Protein AF-A0A2J6XSX8-F1 (afdb_monomer)

Foldseek 3Di:
DDDDPPPPPPPPPPPVQLAFQPLLLLLLLQVLLLVQADPVLSVLQVVLSVLLSCLLCCCVPPVSPSLLLAAAQPQRGGCVLVVLLVLLVVLLVCVLVVPDSNVSSNSLSNNLNSLLSLLAQCRHHDDPCCVVCSVVLSVLLSVARAHHDNDADQDLQRSVVSVVSSVVSNVCNVVQVCCVPPHVHCVSCVVVSRVSSNVSSRSSSNSSNNSVVSNPDDDDPVSVVSSVVSVVVVVVSVVVSVVVD

Mean predicted aligned error: 6.12 Å

pLDDT: mean 91.2, std 16.2, range [34.69, 98.94]

Solvent-accessible surface area (backbone atoms only — not comparable to full-atom values): 13071 Å² total; per-residue (Å²): 134,80,91,80,84,82,78,82,75,78,78,78,74,80,67,74,73,78,63,57,60,33,62,68,41,34,36,46,29,50,54,24,15,54,69,39,43,59,68,74,61,33,66,68,46,57,89,31,48,65,38,22,47,51,19,22,37,31,52,72,74,71,65,61,52,58,53,35,39,21,39,23,69,92,80,59,45,55,40,20,58,58,48,51,42,52,46,51,55,50,53,25,47,40,55,60,71,65,49,60,64,59,58,53,26,21,50,52,12,38,47,37,31,41,46,37,14,36,24,35,26,71,32,21,50,87,59,92,66,43,82,81,41,51,72,55,52,28,55,60,51,56,77,63,76,57,50,63,37,92,75,76,51,81,60,68,35,58,40,58,53,53,50,51,42,27,56,61,23,37,77,46,31,63,58,50,52,48,18,61,75,77,50,72,29,60,75,75,39,48,69,59,51,46,53,32,43,28,48,21,12,35,48,38,26,10,51,53,50,25,36,54,62,55,37,77,45,83,82,49,72,69,51,55,50,32,49,49,51,35,46,50,50,57,49,49,63,49,53,73,50,63,76,73,108

Radius of gyration: 19.4 Å; Cα contacts (8 Å, |Δi|>4): 346; chains: 1; bounding box: 44×55×64 Å

Structure (mmCIF, N/CA/C/O backbone):
data_AF-A0A2J6XSX8-F1
#
_entry.id   AF-A0A2J6XSX8-F1
#
loop_
_atom_site.group_PDB
_atom_site.id
_atom_site.type_symbol
_atom_site.label_atom_id
_atom_site.label_alt_id
_atom_site.label_comp_id
_atom_site.label_asym_id
_atom_site.label_entity_id
_atom_site.label_seq_id
_atom_site.pdbx_PDB_ins_code
_atom_site.Cartn_x
_atom_site.Cartn_y
_atom_site.Cartn_z
_atom_site.occupancy
_atom_site.B_iso_or_equiv
_atom_site.auth_seq_id
_atom_site.auth_comp_id
_atom_site.auth_asym_id
_atom_site.auth_atom_id
_atom_site.pdbx_PDB_model_num
ATOM 1 N N . MET A 1 1 ? 19.338 -40.259 42.559 1.00 36.69 1 MET A N 1
ATOM 2 C CA . MET A 1 1 ? 19.851 -38.924 42.178 1.00 36.69 1 MET A CA 1
ATOM 3 C C . MET A 1 1 ? 19.107 -38.443 40.931 1.00 36.69 1 MET A C 1
ATOM 5 O O . MET A 1 1 ? 19.075 -39.196 39.975 1.00 36.69 1 MET A O 1
ATOM 9 N N . ARG A 1 2 ? 18.491 -37.243 41.009 1.00 40.94 2 ARG A N 1
ATOM 10 C CA . ARG A 1 2 ? 17.961 -36.346 39.939 1.00 40.94 2 ARG A CA 1
ATOM 11 C C . ARG A 1 2 ? 17.091 -36.989 38.833 1.00 40.94 2 ARG A C 1
ATOM 13 O O . ARG A 1 2 ? 17.620 -37.584 37.912 1.00 40.94 2 ARG A O 1
ATOM 20 N N . ARG A 1 3 ? 15.747 -36.966 38.886 1.00 47.41 3 ARG A N 1
ATOM 21 C CA . ARG A 1 3 ? 14.820 -35.819 38.661 1.00 47.41 3 ARG A CA 1
ATOM 22 C C . ARG A 1 3 ? 15.293 -34.852 37.573 1.00 47.41 3 ARG A C 1
ATOM 24 O O . ARG A 1 3 ? 16.037 -33.957 37.932 1.00 47.41 3 ARG A O 1
ATOM 31 N N . TYR A 1 4 ? 14.762 -34.978 36.349 1.00 45.44 4 TYR A N 1
ATOM 32 C CA . TYR A 1 4 ? 14.367 -33.856 35.476 1.00 45.44 4 TYR A CA 1
ATOM 33 C C . TYR A 1 4 ? 13.259 -34.317 34.511 1.00 45.44 4 TYR A C 1
ATOM 35 O O . TYR A 1 4 ? 13.523 -34.845 33.437 1.00 45.44 4 TYR A O 1
ATOM 43 N N . ILE A 1 5 ? 12.001 -34.128 34.919 1.00 47.00 5 ILE A N 1
ATOM 44 C CA . ILE A 1 5 ? 10.865 -34.041 33.996 1.00 47.00 5 ILE A CA 1
ATOM 45 C C . ILE A 1 5 ? 10.941 -32.630 33.410 1.00 47.00 5 ILE A C 1
ATOM 47 O O . ILE A 1 5 ? 10.692 -31.656 34.120 1.00 47.00 5 ILE A O 1
ATOM 51 N N . LEU A 1 6 ? 11.339 -32.506 32.145 1.00 46.50 6 LEU A N 1
ATOM 52 C CA . LEU A 1 6 ? 11.216 -31.252 31.405 1.00 46.50 6 LEU A CA 1
ATOM 53 C C . LEU A 1 6 ? 9.760 -31.112 30.951 1.00 46.50 6 LEU A C 1
ATOM 55 O O . LEU A 1 6 ? 9.369 -31.568 29.882 1.00 46.50 6 LEU A O 1
ATOM 59 N N . LEU A 1 7 ? 8.951 -30.492 31.808 1.00 43.19 7 LEU A N 1
ATOM 60 C CA . LEU A 1 7 ? 7.677 -29.892 31.430 1.00 43.19 7 LEU A CA 1
ATOM 61 C C . LEU A 1 7 ? 7.972 -28.719 30.489 1.00 43.19 7 LEU A C 1
ATOM 63 O O . LEU A 1 7 ? 8.281 -27.616 30.935 1.00 43.19 7 LEU A O 1
ATOM 67 N N . PHE A 1 8 ? 7.886 -28.955 29.181 1.00 46.72 8 PHE A N 1
ATOM 68 C CA . PHE A 1 8 ? 7.805 -27.876 28.201 1.00 46.72 8 PHE A CA 1
ATOM 69 C C . PHE A 1 8 ? 6.382 -27.309 28.244 1.00 46.72 8 PHE A C 1
ATOM 71 O O . PHE A 1 8 ? 5.488 -27.718 27.508 1.00 46.72 8 PHE A O 1
ATOM 78 N N . LEU A 1 9 ? 6.160 -26.384 29.175 1.00 44.06 9 LEU A N 1
ATOM 79 C CA . LEU A 1 9 ? 4.984 -25.525 29.182 1.00 44.06 9 LEU A CA 1
ATOM 80 C C . LEU A 1 9 ? 5.141 -24.551 28.007 1.00 44.06 9 LEU A C 1
ATOM 82 O O . LEU A 1 9 ? 5.779 -23.506 28.125 1.00 44.06 9 LEU A O 1
ATOM 86 N N . PHE A 1 10 ? 4.597 -24.915 26.843 1.00 45.34 10 PHE A N 1
ATOM 87 C CA . PHE A 1 10 ? 4.337 -23.951 25.780 1.00 45.34 10 PHE A CA 1
ATOM 88 C C . PHE A 1 10 ? 3.268 -22.992 26.301 1.00 45.34 10 PHE A C 1
ATOM 90 O O . PHE A 1 10 ? 2.068 -23.246 26.208 1.00 45.34 10 PHE A O 1
ATOM 97 N N . LEU A 1 11 ? 3.715 -21.888 26.895 1.00 40.19 11 LEU A N 1
ATOM 98 C CA . LEU A 1 11 ? 2.870 -20.734 27.126 1.00 40.19 11 LEU A CA 1
ATOM 99 C C . LEU A 1 11 ? 2.541 -20.163 25.737 1.00 40.19 11 LEU A C 1
ATOM 101 O O . LEU A 1 11 ? 3.304 -19.383 25.170 1.00 40.19 11 LEU A O 1
ATOM 105 N N . LEU A 1 12 ? 1.428 -20.613 25.155 1.00 39.56 12 LEU A N 1
ATOM 106 C CA . LEU A 1 12 ? 0.773 -19.954 24.030 1.00 39.56 12 LEU A CA 1
ATOM 107 C C . LEU A 1 12 ? 0.314 -18.578 24.521 1.00 39.56 12 LEU A C 1
ATOM 109 O O . LEU A 1 12 ? -0.826 -18.381 24.935 1.00 39.56 12 LEU A O 1
ATOM 113 N N . LEU A 1 13 ? 1.230 -17.611 24.498 1.00 36.09 13 LEU A N 1
ATOM 114 C CA . LEU A 1 13 ? 0.853 -16.213 24.445 1.00 36.09 13 LEU A CA 1
ATOM 115 C C . LEU A 1 13 ? 0.138 -16.035 23.108 1.00 36.09 13 LEU A C 1
ATOM 117 O O . LEU A 1 13 ? 0.773 -15.872 22.067 1.00 36.09 13 LEU A O 1
ATOM 121 N N . PHE A 1 14 ? -1.193 -16.081 23.146 1.00 36.78 14 PHE A N 1
ATOM 122 C CA . PHE A 1 14 ? -2.045 -15.458 22.143 1.00 36.78 14 PHE A CA 1
ATOM 123 C C . PHE A 1 14 ? -1.791 -13.945 22.193 1.00 36.78 14 PHE A C 1
ATOM 125 O O . PHE A 1 14 ? -2.592 -13.156 22.688 1.00 36.78 14 PHE A O 1
ATOM 132 N N . LEU A 1 15 ? -0.625 -13.526 21.704 1.00 34.69 15 LEU A N 1
ATOM 133 C CA . LEU A 1 15 ? -0.528 -12.246 21.041 1.00 34.69 15 LEU A CA 1
ATOM 134 C C . LEU A 1 15 ? -1.393 -12.436 19.810 1.00 34.69 15 LEU A C 1
ATOM 136 O O . LEU A 1 15 ? -0.999 -13.181 18.918 1.00 34.69 15 LEU A O 1
ATOM 140 N N . SER A 1 16 ? -2.600 -11.870 19.812 1.00 36.91 16 SER A N 1
ATOM 141 C CA . SER A 1 16 ? -3.368 -11.712 18.583 1.00 36.91 16 SER A CA 1
ATOM 142 C C . SER A 1 16 ? -2.393 -11.100 17.583 1.00 36.91 16 SER A C 1
ATOM 144 O O . SER A 1 16 ? -1.947 -9.973 17.836 1.00 36.91 16 SER A O 1
ATOM 146 N N . PRO A 1 17 ? -1.943 -11.834 16.547 1.00 44.53 17 PRO A N 1
ATOM 147 C CA . PRO A 1 17 ? -1.181 -11.183 15.510 1.00 44.53 17 PRO A CA 1
ATOM 148 C C . PRO A 1 17 ? -2.085 -10.057 15.019 1.00 44.53 17 PRO A C 1
ATOM 150 O O . PRO A 1 17 ? -3.270 -10.279 14.760 1.00 44.53 17 PRO A O 1
ATOM 153 N N . ILE A 1 18 ? -1.541 -8.844 15.027 1.00 50.81 18 ILE A N 1
ATOM 154 C CA . ILE A 1 18 ? -2.080 -7.728 14.261 1.00 50.81 18 ILE A CA 1
ATOM 155 C C . ILE A 1 18 ? -1.820 -8.172 12.826 1.00 50.81 18 ILE A C 1
ATOM 157 O O . ILE A 1 18 ? -0.727 -7.969 12.300 1.00 50.81 18 ILE A O 1
ATOM 161 N N . LEU A 1 19 ? -2.718 -9.022 12.334 1.00 53.12 19 LEU A N 1
ATOM 162 C CA . LEU A 1 19 ? -2.755 -9.410 10.941 1.00 53.12 19 LEU A CA 1
ATOM 163 C C . LEU A 1 19 ? -3.209 -8.164 10.211 1.00 53.12 19 LEU A C 1
ATOM 165 O O . LEU A 1 19 ? -3.999 -7.416 10.756 1.00 53.12 19 LEU A O 1
ATOM 169 N N . GLY A 1 20 ? -2.684 -7.943 9.019 1.00 61.06 20 GLY A N 1
ATOM 170 C CA . GLY A 1 20 ? -3.236 -6.968 8.100 1.00 61.06 20 GLY A CA 1
ATOM 171 C C . GLY A 1 20 ? -4.700 -7.198 7.774 1.00 61.06 20 GLY A C 1
ATOM 172 O O . GLY A 1 20 ? -5.432 -7.990 8.376 1.00 61.06 20 GLY A O 1
ATOM 173 N N . TRP A 1 21 ? -5.104 -6.627 6.644 1.00 84.56 21 TRP A N 1
ATOM 174 C CA . TRP A 1 21 ? -6.239 -7.215 5.945 1.00 84.56 21 TRP A CA 1
ATOM 175 C C . TRP A 1 21 ? -6.108 -8.748 5.897 1.00 84.56 21 TRP A C 1
ATOM 177 O O . TRP A 1 21 ? -5.014 -9.297 5.823 1.00 84.56 21 TRP A O 1
ATOM 187 N N . SER A 1 22 ? -7.222 -9.486 5.907 1.00 90.81 22 SER A N 1
ATOM 188 C CA . SER A 1 22 ? -7.112 -10.944 5.790 1.00 90.81 22 SER A CA 1
ATOM 189 C C . SER A 1 22 ? -6.266 -11.332 4.561 1.00 90.81 22 SER A C 1
ATOM 191 O O . SER A 1 22 ? -6.290 -10.647 3.531 1.00 90.81 22 SER A O 1
ATOM 193 N N . GLY A 1 23 ? -5.582 -12.480 4.604 1.00 91.75 23 GLY A N 1
ATOM 194 C CA . GLY A 1 23 ? -4.790 -12.935 3.453 1.00 91.75 23 GLY A CA 1
ATOM 195 C C . GLY A 1 23 ? -5.596 -13.003 2.143 1.00 91.75 23 GLY A C 1
ATOM 196 O O . GLY A 1 23 ? -5.066 -12.736 1.068 1.00 91.75 23 GLY A O 1
ATOM 197 N N . LYS A 1 24 ? -6.906 -13.275 2.226 1.00 95.31 24 LYS A N 1
ATOM 198 C CA . LYS A 1 24 ? -7.817 -13.254 1.072 1.00 95.31 24 LYS A CA 1
ATOM 199 C C . LYS A 1 24 ? -8.046 -11.836 0.542 1.00 95.31 24 LYS A C 1
ATOM 201 O O . LYS A 1 24 ? -8.115 -11.635 -0.669 1.00 95.31 24 LYS A O 1
ATOM 206 N N . THR A 1 25 ? -8.165 -10.858 1.432 1.00 97.56 25 THR A N 1
ATOM 207 C CA . THR A 1 25 ? -8.293 -9.445 1.068 1.00 97.56 25 THR A CA 1
ATOM 208 C C . THR A 1 25 ? -7.006 -8.929 0.416 1.00 97.56 25 THR A C 1
ATOM 210 O O . THR A 1 25 ? -7.099 -8.314 -0.645 1.00 97.56 25 THR A O 1
ATOM 213 N N . HIS A 1 26 ? -5.820 -9.258 0.947 1.00 98.19 26 HIS A N 1
ATOM 214 C CA . HIS A 1 26 ? -4.539 -8.923 0.299 1.00 98.19 26 HIS A CA 1
ATOM 215 C C . HIS A 1 26 ? -4.449 -9.459 -1.129 1.00 98.19 26 HIS A C 1
ATOM 217 O O . HIS A 1 26 ? -4.144 -8.712 -2.059 1.00 98.19 26 HIS A O 1
ATOM 223 N N . GLN A 1 27 ? -4.780 -10.737 -1.319 1.00 98.00 27 GLN A N 1
ATOM 224 C CA . GLN A 1 27 ? -4.770 -11.362 -2.639 1.00 98.00 27 GLN A CA 1
ATOM 225 C C . GLN A 1 27 ? -5.728 -10.660 -3.610 1.00 98.00 27 GLN A C 1
ATOM 227 O O . GLN A 1 27 ? -5.346 -10.373 -4.741 1.00 98.00 27 GLN A O 1
ATOM 232 N N . ARG A 1 28 ? -6.941 -10.300 -3.172 1.00 98.19 28 ARG A N 1
ATOM 233 C CA . ARG A 1 28 ? -7.901 -9.564 -4.013 1.00 98.19 28 ARG A CA 1
ATOM 234 C C . ARG A 1 28 ? -7.421 -8.163 -4.385 1.00 98.19 28 ARG A C 1
ATOM 236 O O . ARG A 1 28 ? -7.602 -7.758 -5.532 1.00 98.19 28 ARG A O 1
ATOM 243 N N . ILE A 1 29 ? -6.819 -7.433 -3.442 1.00 98.69 29 ILE A N 1
ATOM 244 C CA . ILE A 1 29 ? -6.204 -6.120 -3.703 1.00 98.69 29 ILE A CA 1
ATOM 245 C C . ILE A 1 29 ? -5.131 -6.271 -4.784 1.00 98.69 29 ILE A C 1
ATOM 247 O O . ILE A 1 29 ? -5.132 -5.529 -5.764 1.00 98.69 29 ILE A O 1
ATOM 251 N N . VAL A 1 30 ? -4.267 -7.280 -4.660 1.00 97.88 30 VAL A N 1
ATOM 252 C CA . VAL A 1 30 ? -3.231 -7.599 -5.650 1.00 97.88 30 VAL A CA 1
ATOM 253 C C . VAL A 1 30 ? -3.806 -7.913 -7.024 1.00 97.88 30 VAL A C 1
ATOM 255 O O . VAL A 1 30 ? -3.325 -7.378 -8.020 1.00 97.88 30 VAL A O 1
ATOM 258 N N . GLU A 1 31 ? -4.836 -8.752 -7.107 1.00 98.06 31 GLU A N 1
ATOM 259 C CA . GLU A 1 31 ? -5.464 -9.093 -8.385 1.00 98.06 31 GLU A CA 1
ATOM 260 C C . GLU A 1 31 ? -6.032 -7.856 -9.082 1.00 98.06 31 GLU A C 1
ATOM 262 O O . GLU A 1 31 ? -5.843 -7.671 -10.285 1.00 98.06 31 GLU A O 1
ATOM 267 N N . LYS A 1 32 ? -6.675 -6.966 -8.324 1.00 98.44 32 LYS A N 1
ATOM 268 C CA . LYS A 1 32 ? -7.246 -5.734 -8.873 1.00 98.44 32 LYS A CA 1
ATOM 269 C C . LYS A 1 32 ? -6.188 -4.687 -9.197 1.00 98.44 32 LYS A C 1
ATOM 271 O O . LYS A 1 32 ? -6.324 -3.972 -10.192 1.00 98.44 32 LYS A O 1
ATOM 276 N N . ALA A 1 33 ? -5.090 -4.652 -8.449 1.00 98.56 33 ALA A N 1
ATOM 277 C CA . ALA A 1 33 ? -3.940 -3.830 -8.786 1.00 98.56 33 ALA A CA 1
ATOM 278 C C . ALA A 1 33 ? -3.281 -4.308 -10.089 1.00 98.56 33 ALA A C 1
ATOM 280 O O . ALA A 1 33 ? -3.018 -3.486 -10.966 1.00 98.56 33 ALA A O 1
ATOM 281 N N . LEU A 1 34 ? -3.109 -5.626 -10.273 1.00 97.88 34 LEU A N 1
ATOM 282 C CA . LEU A 1 34 ? -2.640 -6.224 -11.531 1.00 97.88 34 LEU A CA 1
ATOM 283 C C . LEU A 1 34 ? -3.534 -5.831 -12.705 1.00 97.88 34 LEU A C 1
ATOM 285 O O . LEU A 1 34 ? -3.039 -5.536 -13.795 1.00 97.88 34 LEU A O 1
ATOM 289 N N . ASP A 1 35 ? -4.848 -5.795 -12.481 1.00 97.44 35 ASP A N 1
ATOM 290 C CA . ASP A 1 35 ? -5.808 -5.396 -13.502 1.00 97.44 35 ASP A CA 1
ATOM 291 C C . ASP A 1 35 ? -5.695 -3.943 -13.952 1.00 97.44 35 ASP A C 1
ATOM 293 O O . ASP A 1 35 ? -6.080 -3.629 -15.079 1.00 97.44 35 ASP A O 1
ATOM 297 N N . SER A 1 36 ? -5.113 -3.099 -13.107 1.00 98.25 36 SER A N 1
ATOM 298 C CA . SER A 1 36 ? -4.998 -1.657 -13.308 1.00 98.25 36 SER A CA 1
ATOM 299 C C . SER A 1 36 ? -3.718 -1.247 -14.048 1.00 98.25 36 SER A C 1
ATOM 301 O O . SER A 1 36 ? -3.586 -0.099 -14.464 1.00 98.25 36 SER A O 1
ATOM 303 N N . LEU A 1 37 ? -2.754 -2.161 -14.206 1.00 98.19 37 LEU A N 1
ATOM 304 C CA . LEU A 1 37 ? -1.439 -1.840 -14.759 1.00 98.19 37 LEU A CA 1
ATOM 305 C C . LEU A 1 37 ? -1.457 -1.576 -16.275 1.00 98.19 37 LEU A C 1
ATOM 307 O O . LEU A 1 37 ? -2.243 -2.189 -17.005 1.00 98.19 37 LEU A O 1
ATOM 311 N N . PRO A 1 38 ? -0.520 -0.749 -16.786 1.00 97.00 38 PRO A N 1
ATOM 312 C CA . PRO A 1 38 ? -0.301 -0.601 -18.221 1.00 97.00 38 PRO A CA 1
ATOM 313 C C . PRO A 1 38 ? -0.013 -1.944 -18.896 1.00 97.00 38 PRO A C 1
ATOM 315 O O . PRO A 1 38 ? 0.669 -2.799 -18.323 1.00 97.00 38 PRO A O 1
ATOM 318 N N . ARG A 1 39 ? -0.486 -2.106 -20.139 1.00 96.56 39 ARG A N 1
ATOM 319 C CA . ARG A 1 39 ? -0.442 -3.375 -20.887 1.00 96.56 39 ARG A CA 1
ATOM 320 C C . ARG A 1 39 ? 0.947 -4.015 -20.907 1.00 96.56 39 ARG A C 1
ATOM 322 O O . ARG A 1 39 ? 1.058 -5.207 -20.638 1.00 96.56 39 ARG A O 1
ATOM 329 N N . ASP A 1 40 ? 1.990 -3.235 -21.172 1.00 96.19 40 ASP A N 1
ATOM 330 C CA . ASP A 1 40 ? 3.355 -3.758 -21.293 1.00 96.19 40 ASP A CA 1
ATOM 331 C C . ASP A 1 40 ? 3.874 -4.326 -19.973 1.00 96.19 40 ASP A C 1
ATOM 333 O O . ASP A 1 40 ? 4.451 -5.415 -19.940 1.00 96.19 40 ASP A O 1
ATOM 337 N N . PHE A 1 41 ? 3.614 -3.624 -18.868 1.00 97.50 41 PHE A N 1
ATOM 338 C CA . PHE A 1 41 ? 4.015 -4.100 -17.553 1.00 97.50 41 PHE A CA 1
ATOM 339 C C . PHE A 1 41 ? 3.160 -5.290 -17.112 1.00 97.50 41 PHE A C 1
ATOM 341 O O . PHE A 1 41 ? 3.702 -6.300 -16.666 1.00 97.50 41 PHE A O 1
ATOM 348 N N . LYS A 1 42 ? 1.839 -5.224 -17.324 1.00 97.44 42 LYS A N 1
ATOM 349 C CA . LYS A 1 42 ? 0.913 -6.324 -17.024 1.00 97.44 42 LYS A CA 1
ATOM 350 C C . LYS A 1 42 ? 1.328 -7.609 -17.742 1.00 97.44 42 LYS A C 1
ATOM 352 O O . LYS A 1 42 ? 1.472 -8.643 -17.098 1.00 97.44 42 LYS A O 1
ATOM 357 N N . ASN A 1 43 ? 1.599 -7.538 -19.046 1.00 97.56 43 ASN A N 1
ATOM 358 C CA . ASN A 1 43 ? 2.036 -8.684 -19.849 1.00 97.56 43 ASN A CA 1
ATOM 359 C C . ASN A 1 43 ? 3.354 -9.286 -19.350 1.00 97.56 43 ASN A C 1
ATOM 361 O O . ASN A 1 43 ? 3.561 -10.492 -19.468 1.00 97.56 43 ASN A O 1
ATOM 365 N N . ARG A 1 44 ? 4.244 -8.461 -18.789 1.00 97.31 44 ARG A N 1
ATOM 366 C CA . ARG A 1 44 ? 5.521 -8.924 -18.245 1.00 97.31 44 ARG A CA 1
ATOM 367 C C . ARG A 1 44 ? 5.350 -9.754 -16.975 1.00 97.31 44 ARG A C 1
ATOM 369 O O . ARG A 1 44 ? 6.065 -10.738 -16.808 1.00 97.31 44 ARG A O 1
ATOM 376 N N . ILE A 1 45 ? 4.443 -9.349 -16.086 1.00 96.88 45 ILE A N 1
ATOM 377 C CA . ILE A 1 45 ? 4.322 -9.944 -14.746 1.00 96.88 45 ILE A CA 1
ATOM 378 C C . ILE A 1 45 ? 3.186 -10.958 -14.612 1.00 96.88 45 ILE A C 1
ATOM 380 O O . ILE A 1 45 ? 3.244 -11.796 -13.717 1.00 96.88 45 ILE A O 1
ATOM 384 N N . ILE A 1 46 ? 2.184 -10.939 -15.501 1.00 97.25 46 ILE A N 1
ATOM 385 C CA . ILE A 1 46 ? 1.051 -11.874 -15.445 1.00 97.25 46 ILE A CA 1
ATOM 386 C C . ILE A 1 46 ? 1.453 -13.362 -15.457 1.00 97.25 46 ILE A C 1
ATOM 388 O O . ILE A 1 46 ? 0.783 -14.128 -14.762 1.00 97.25 46 ILE A O 1
ATOM 392 N N . PRO A 1 47 ? 2.546 -13.807 -16.125 1.00 98.50 47 PRO A N 1
ATOM 393 C CA . PRO A 1 47 ? 2.974 -15.205 -16.044 1.00 98.50 47 PRO A CA 1
ATOM 394 C C . PRO A 1 47 ? 3.393 -15.636 -14.631 1.00 98.50 47 PRO A C 1
ATOM 396 O O . PRO A 1 47 ? 3.417 -16.828 -14.348 1.00 98.50 47 PRO A O 1
ATOM 399 N N . TYR A 1 48 ? 3.696 -14.678 -13.749 1.00 98.56 48 TYR A N 1
ATOM 400 C CA . TYR A 1 48 ? 4.154 -14.890 -12.374 1.00 98.56 48 TYR A CA 1
ATOM 401 C C . TYR A 1 48 ? 3.082 -14.528 -11.337 1.00 98.56 48 TYR A C 1
ATOM 403 O O . TYR A 1 48 ? 3.393 -14.184 -10.198 1.00 98.56 48 TYR A O 1
ATOM 411 N N . LYS A 1 49 ? 1.798 -14.544 -11.725 1.00 98.38 49 LYS A N 1
ATOM 412 C CA . LYS A 1 49 ? 0.683 -14.179 -10.835 1.00 98.38 49 LYS A CA 1
ATOM 413 C C . LYS A 1 49 ? 0.729 -14.946 -9.508 1.00 98.38 49 LYS A C 1
ATOM 415 O O . LYS A 1 49 ? 0.455 -14.356 -8.467 1.00 98.38 49 LYS A O 1
ATOM 420 N N . ASN A 1 50 ? 1.088 -16.229 -9.538 1.00 98.38 50 ASN A N 1
ATOM 421 C CA . ASN A 1 50 ? 1.155 -17.061 -8.337 1.00 98.38 50 ASN A CA 1
ATOM 422 C C . ASN A 1 50 ? 2.186 -16.528 -7.341 1.00 98.38 50 ASN A C 1
ATOM 424 O O . ASN A 1 50 ? 1.873 -16.394 -6.165 1.00 98.38 50 ASN A O 1
ATOM 428 N N . GLU A 1 51 ? 3.365 -16.126 -7.808 1.00 98.75 51 GLU A N 1
ATOM 429 C CA . GLU A 1 51 ? 4.397 -15.541 -6.958 1.00 98.75 51 GLU A CA 1
ATOM 430 C C . GLU A 1 51 ? 3.962 -14.211 -6.347 1.00 98.75 51 GLU A C 1
ATOM 432 O O . GLU A 1 51 ? 4.252 -13.953 -5.181 1.00 98.75 51 GLU A O 1
ATOM 437 N N . ILE A 1 52 ? 3.221 -13.385 -7.091 1.00 98.69 52 ILE A N 1
ATOM 438 C CA . ILE A 1 52 ? 2.663 -12.135 -6.551 1.00 98.69 52 ILE A CA 1
ATOM 439 C C . ILE A 1 52 ? 1.657 -12.450 -5.435 1.00 98.69 52 ILE A C 1
ATOM 441 O O . ILE A 1 52 ? 1.692 -11.830 -4.372 1.00 98.69 52 ILE A O 1
ATOM 445 N N . LEU A 1 53 ? 0.779 -13.436 -5.645 1.00 98.56 53 LEU A N 1
ATOM 446 C CA . LEU A 1 53 ? -0.203 -13.860 -4.644 1.00 98.56 53 LEU A CA 1
ATOM 447 C C . LEU A 1 53 ? 0.457 -14.473 -3.404 1.00 98.56 53 LEU A C 1
ATOM 449 O O . LEU A 1 53 ? 0.021 -14.186 -2.290 1.00 98.56 53 LEU A O 1
ATOM 453 N N . GLU A 1 54 ? 1.501 -15.282 -3.576 1.00 98.44 54 GLU A N 1
ATOM 454 C CA . GLU A 1 54 ? 2.295 -15.842 -2.477 1.00 98.44 54 GLU A CA 1
ATOM 455 C C . GLU A 1 54 ? 3.020 -14.741 -1.698 1.00 98.44 54 GLU A C 1
ATOM 457 O O . GLU A 1 54 ? 2.946 -14.698 -0.469 1.00 98.44 54 GLU A O 1
ATOM 462 N N . GLY A 1 55 ? 3.653 -13.802 -2.404 1.00 98.62 55 GLY A N 1
ATOM 463 C CA . GLY A 1 55 ? 4.313 -12.650 -1.799 1.00 98.62 55 GLY A CA 1
ATOM 464 C C . GLY A 1 55 ? 3.349 -11.787 -0.986 1.00 98.62 55 GLY A C 1
ATOM 465 O O . GLY A 1 55 ? 3.692 -11.357 0.110 1.00 98.62 55 GLY A O 1
ATOM 466 N N . SER A 1 56 ? 2.114 -11.596 -1.465 1.00 98.56 56 SER A N 1
ATOM 467 C CA . SER A 1 56 ? 1.099 -10.740 -0.821 1.00 98.56 56 SER A CA 1
ATOM 468 C C . SER A 1 56 ? 0.642 -11.186 0.569 1.00 98.56 56 SER A C 1
ATOM 470 O O . SER A 1 56 ? 0.017 -10.412 1.289 1.00 98.56 56 SER A O 1
ATOM 472 N N . ILE A 1 57 ? 0.954 -12.424 0.954 1.00 97.75 57 ILE A N 1
ATOM 473 C CA . ILE A 1 57 ? 0.611 -13.006 2.259 1.00 97.75 57 ILE A CA 1
ATOM 474 C C . ILE A 1 57 ? 1.849 -13.483 3.031 1.00 97.75 57 ILE A C 1
ATOM 476 O O . ILE A 1 57 ? 1.732 -13.994 4.147 1.00 97.75 57 ILE A O 1
ATOM 480 N N . ALA A 1 58 ? 3.039 -13.368 2.436 1.00 98.12 58 ALA A N 1
ATOM 481 C CA . ALA A 1 58 ? 4.284 -13.814 3.045 1.00 98.12 58 ALA A CA 1
ATOM 482 C C . ALA A 1 58 ? 4.660 -13.021 4.311 1.00 98.12 58 ALA A C 1
ATOM 484 O O . ALA A 1 58 ? 5.139 -13.666 5.250 1.00 98.12 58 ALA A O 1
ATOM 485 N N . PRO A 1 59 ? 4.425 -11.694 4.414 1.00 98.12 59 PRO A N 1
ATOM 486 C CA . PRO A 1 59 ? 4.745 -10.960 5.637 1.00 98.12 59 PRO A CA 1
ATOM 487 C C . PRO A 1 59 ? 4.020 -11.493 6.876 1.00 98.12 59 PRO A C 1
ATOM 489 O O . PRO A 1 59 ? 4.661 -11.703 7.901 1.00 98.12 59 PRO A O 1
ATOM 492 N N . ASP A 1 60 ? 2.740 -11.846 6.764 1.00 94.38 60 ASP A N 1
ATOM 493 C CA . ASP A 1 60 ? 1.985 -12.471 7.858 1.00 94.38 60 ASP A CA 1
ATOM 494 C C . ASP A 1 60 ? 2.419 -13.909 8.156 1.00 94.38 60 ASP A C 1
ATOM 496 O O . ASP A 1 60 ? 2.512 -14.334 9.310 1.00 94.38 60 ASP A O 1
ATOM 500 N N . ARG A 1 61 ? 2.633 -14.714 7.109 1.00 93.62 61 ARG A N 1
ATOM 501 C CA . ARG A 1 61 ? 2.762 -16.173 7.259 1.00 93.62 61 ARG A CA 1
ATOM 502 C C . ARG A 1 61 ? 4.190 -16.632 7.503 1.00 93.62 61 ARG A C 1
ATOM 504 O O . ARG A 1 61 ? 4.405 -17.546 8.303 1.00 93.62 61 ARG A O 1
ATOM 511 N N . VAL A 1 62 ? 5.133 -16.012 6.800 1.00 95.38 62 VAL A N 1
ATOM 512 C CA . VAL A 1 62 ? 6.537 -16.422 6.717 1.00 95.38 62 VAL A CA 1
ATOM 513 C C . VAL A 1 62 ? 7.417 -15.472 7.517 1.00 95.38 62 VAL A C 1
ATOM 515 O O . VAL A 1 62 ? 8.148 -15.932 8.389 1.00 95.38 62 VAL A O 1
ATOM 518 N N . TYR A 1 63 ? 7.349 -14.163 7.252 1.00 95.88 63 TYR A N 1
ATOM 519 C CA . TYR A 1 63 ? 8.263 -13.201 7.884 1.00 95.88 63 TYR A CA 1
ATOM 520 C C . TYR A 1 63 ? 7.869 -12.887 9.323 1.00 95.88 63 TYR A C 1
ATOM 522 O O . TYR A 1 63 ? 8.743 -12.766 10.180 1.00 95.88 63 TYR A O 1
ATOM 530 N N . ARG A 1 64 ? 6.559 -12.784 9.583 1.00 93.88 64 ARG A N 1
ATOM 531 C CA . ARG A 1 64 ? 5.967 -12.451 10.886 1.00 93.88 64 ARG A CA 1
ATOM 532 C C . ARG A 1 64 ? 6.566 -11.173 11.471 1.00 93.88 64 ARG A C 1
ATOM 534 O O . ARG A 1 64 ? 6.850 -11.066 12.663 1.00 93.88 64 ARG A O 1
ATOM 541 N N . ASP A 1 65 ? 6.789 -10.196 10.601 1.00 94.94 65 ASP A N 1
ATOM 542 C CA . ASP A 1 65 ? 7.491 -8.954 10.886 1.00 94.94 65 ASP A CA 1
ATOM 543 C C . ASP A 1 65 ? 6.522 -7.815 11.234 1.00 94.94 65 ASP A C 1
ATOM 545 O O . ASP A 1 65 ? 6.635 -6.710 10.709 1.00 94.94 65 ASP A O 1
ATOM 549 N N . PHE A 1 66 ? 5.600 -8.068 12.170 1.00 92.75 66 PHE A N 1
ATOM 550 C CA . PHE A 1 66 ? 4.424 -7.235 12.489 1.00 92.75 66 PHE A CA 1
ATOM 551 C C . PHE A 1 66 ? 4.702 -5.737 12.714 1.00 92.75 66 PHE A C 1
ATOM 553 O O . PHE A 1 66 ? 3.840 -4.892 12.503 1.00 92.75 66 PHE A O 1
ATOM 560 N N . GLN A 1 67 ? 5.920 -5.354 13.112 1.00 95.12 67 GLN A N 1
ATOM 561 C CA . GLN A 1 67 ? 6.288 -3.936 13.226 1.00 95.12 67 GLN A CA 1
ATOM 562 C C . GLN A 1 67 ? 6.293 -3.200 11.877 1.00 95.12 67 GLN A C 1
ATOM 564 O O . GLN A 1 67 ? 6.163 -1.980 11.864 1.00 95.12 67 GLN A O 1
ATOM 569 N N . ASN A 1 68 ? 6.448 -3.905 10.758 1.00 97.12 68 ASN A N 1
ATOM 570 C CA . ASN A 1 68 ? 6.431 -3.337 9.409 1.00 97.12 68 ASN A CA 1
ATOM 571 C C . ASN A 1 68 ? 5.013 -3.193 8.833 1.00 97.12 68 ASN A C 1
ATOM 573 O O . ASN A 1 68 ? 4.858 -2.620 7.761 1.00 97.12 68 ASN A O 1
ATOM 577 N N . HIS A 1 69 ? 3.998 -3.696 9.536 1.00 97.25 69 HIS A N 1
ATOM 578 C CA . HIS A 1 69 ? 2.601 -3.714 9.090 1.00 97.25 69 HIS A CA 1
ATOM 579 C C . HIS A 1 69 ? 1.851 -2.466 9.548 1.00 97.25 69 HIS A C 1
ATOM 581 O O . HIS A 1 69 ? 0.808 -2.118 9.013 1.00 97.25 69 HIS A O 1
ATOM 587 N N . ILE A 1 70 ? 2.394 -1.769 10.545 1.00 97.00 70 ILE A N 1
ATOM 588 C CA . ILE A 1 70 ? 1.725 -0.656 11.207 1.00 97.00 70 ILE A CA 1
ATOM 589 C C . ILE A 1 70 ? 2.520 0.635 11.094 1.00 97.00 70 ILE A C 1
ATOM 591 O O . ILE A 1 70 ? 3.752 0.651 10.927 1.00 97.00 70 ILE A O 1
ATOM 595 N N . TYR A 1 71 ? 1.796 1.730 11.274 1.00 96.81 71 TYR A N 1
ATOM 596 C CA . TYR A 1 71 ? 2.373 3.013 11.608 1.00 96.81 71 TYR A CA 1
ATOM 597 C C . TYR A 1 71 ? 1.361 3.859 12.402 1.00 96.81 71 TYR A C 1
ATOM 599 O O . TYR A 1 71 ? 0.432 4.423 11.835 1.00 96.81 71 TYR A O 1
ATOM 607 N N . GLU A 1 72 ? 1.565 3.962 13.714 1.00 95.50 72 GLU A N 1
ATOM 608 C CA . GLU A 1 72 ? 0.728 4.738 14.631 1.00 95.50 72 GLU A CA 1
ATOM 609 C C . GLU A 1 72 ? 0.953 6.246 14.410 1.00 95.50 72 GLU A C 1
ATOM 611 O O . GLU A 1 72 ? 2.081 6.739 14.529 1.00 95.50 72 GLU A O 1
ATOM 616 N N . VAL A 1 73 ? -0.100 6.996 14.073 1.00 94.69 73 VAL A N 1
ATOM 617 C CA . VAL A 1 73 ? 0.005 8.417 13.698 1.00 94.69 73 VAL A CA 1
ATOM 618 C C . VAL A 1 73 ? 0.452 9.278 14.874 1.00 94.69 73 VAL A C 1
ATOM 620 O O . VAL A 1 73 ? 1.365 10.092 14.712 1.00 94.69 73 VAL A O 1
ATOM 623 N N . GLU A 1 74 ? -0.147 9.075 16.045 1.00 91.69 74 GLU A N 1
ATOM 624 C CA . GLU A 1 74 ? 0.059 9.907 17.230 1.00 91.69 74 GLU A CA 1
ATOM 625 C C . GLU A 1 74 ? 1.397 9.623 17.908 1.00 91.69 74 GLU A C 1
ATOM 627 O O . GLU A 1 74 ? 2.110 10.541 18.306 1.00 91.69 74 GLU A O 1
ATOM 632 N N . THR A 1 75 ? 1.762 8.345 18.021 1.00 90.75 75 THR A N 1
ATOM 633 C CA . THR A 1 75 ? 2.989 7.923 18.715 1.00 90.75 75 THR A CA 1
ATOM 634 C C . THR A 1 75 ? 4.187 7.835 17.771 1.00 90.75 75 THR A C 1
ATOM 636 O O . THR A 1 75 ? 5.340 7.790 18.202 1.00 90.75 75 THR A O 1
ATOM 639 N N . GLY A 1 76 ? 3.937 7.761 16.461 1.00 90.50 76 GLY A N 1
ATOM 640 C CA . GLY A 1 76 ? 4.960 7.514 15.458 1.00 90.50 76 GLY A CA 1
ATOM 641 C C . GLY A 1 76 ? 5.561 6.109 15.493 1.00 90.50 76 GLY A C 1
ATOM 642 O O . GLY A 1 76 ? 6.584 5.892 14.837 1.00 90.50 76 GLY A O 1
ATOM 643 N N . LYS A 1 77 ? 4.980 5.182 16.262 1.00 91.88 77 LYS A N 1
ATOM 644 C CA . LYS A 1 77 ? 5.425 3.790 16.376 1.00 91.88 77 LYS A CA 1
ATOM 645 C C . LYS A 1 77 ? 5.111 3.007 15.100 1.00 91.88 77 LYS A C 1
ATOM 647 O O . LYS A 1 77 ? 4.189 3.338 14.370 1.00 91.88 77 LYS A O 1
ATOM 652 N N . GLY A 1 78 ? 5.878 1.951 14.837 1.00 94.38 78 GLY A N 1
ATOM 653 C CA . GLY A 1 78 ? 5.753 1.154 13.617 1.00 94.38 78 GLY A CA 1
ATOM 654 C C . GLY A 1 78 ? 6.733 1.578 12.523 1.00 94.38 78 GLY A C 1
ATOM 655 O O . GLY A 1 78 ? 7.150 2.733 12.419 1.00 94.38 78 GLY A O 1
ATOM 656 N N . LYS A 1 79 ? 7.144 0.599 11.722 1.00 96.44 79 LYS A N 1
ATOM 657 C CA . LYS A 1 79 ? 8.189 0.699 10.696 1.00 96.44 79 LYS A CA 1
ATOM 658 C C . LYS A 1 79 ? 7.629 0.622 9.275 1.00 96.44 79 LYS A C 1
ATOM 660 O O . LYS A 1 79 ? 8.415 0.626 8.331 1.00 96.44 79 LYS A O 1
ATOM 665 N N . GLY A 1 80 ? 6.307 0.586 9.087 1.00 97.62 80 GLY A N 1
ATOM 666 C CA . GLY A 1 80 ? 5.719 0.381 7.760 1.00 97.62 80 GLY A CA 1
ATOM 667 C C . GLY A 1 80 ? 6.151 1.416 6.719 1.00 97.62 80 GLY A C 1
ATOM 668 O O . GLY A 1 80 ? 6.492 1.053 5.597 1.00 97.62 80 GLY A O 1
ATOM 669 N N . LEU A 1 81 ? 6.266 2.692 7.097 1.00 97.69 81 LEU A N 1
ATOM 670 C CA . LEU A 1 81 ? 6.748 3.743 6.185 1.00 97.69 81 LEU A CA 1
ATOM 671 C C . LEU A 1 81 ? 8.191 3.496 5.712 1.00 97.69 81 LEU A C 1
ATOM 673 O O . LEU A 1 81 ? 8.514 3.715 4.544 1.00 97.69 81 LEU A O 1
ATOM 677 N N . ASP A 1 82 ? 9.049 3.008 6.611 1.00 97.00 82 ASP A N 1
ATOM 678 C CA . ASP A 1 82 ? 10.430 2.652 6.281 1.00 97.00 82 ASP A CA 1
ATOM 679 C C . ASP A 1 82 ? 10.482 1.420 5.389 1.00 97.00 82 ASP A C 1
ATOM 681 O O . ASP A 1 82 ? 11.230 1.400 4.412 1.00 97.00 82 ASP A O 1
ATOM 685 N N . LYS A 1 83 ? 9.646 0.420 5.686 1.00 98.31 83 LYS A N 1
ATOM 686 C CA . LYS A 1 83 ? 9.557 -0.793 4.882 1.00 98.31 83 LYS A CA 1
ATOM 687 C C . LYS A 1 83 ? 9.064 -0.496 3.467 1.00 98.31 83 LYS A C 1
ATOM 689 O O . LYS A 1 83 ? 9.618 -1.039 2.513 1.00 98.31 83 LYS A O 1
ATOM 694 N N . VAL A 1 84 ? 8.093 0.405 3.311 1.00 98.69 84 VAL A N 1
ATOM 695 C CA . VAL A 1 84 ? 7.630 0.857 1.993 1.00 98.69 84 VAL A CA 1
ATOM 696 C C . VAL A 1 84 ? 8.757 1.524 1.214 1.00 98.69 84 VAL A C 1
ATOM 698 O O . VAL A 1 84 ? 8.962 1.196 0.047 1.00 98.69 84 VAL A O 1
ATOM 701 N N . ARG A 1 85 ? 9.533 2.408 1.856 1.00 98.31 85 ARG A N 1
ATOM 702 C CA . ARG A 1 85 ? 10.698 3.039 1.221 1.00 98.31 85 ARG A CA 1
ATOM 703 C C . ARG A 1 85 ? 11.724 2.002 0.768 1.00 98.31 85 ARG A C 1
ATOM 705 O O . ARG A 1 85 ? 12.168 2.039 -0.375 1.00 98.31 85 ARG A O 1
ATOM 712 N N . GLU A 1 86 ? 12.094 1.096 1.667 1.00 98.38 86 GLU A N 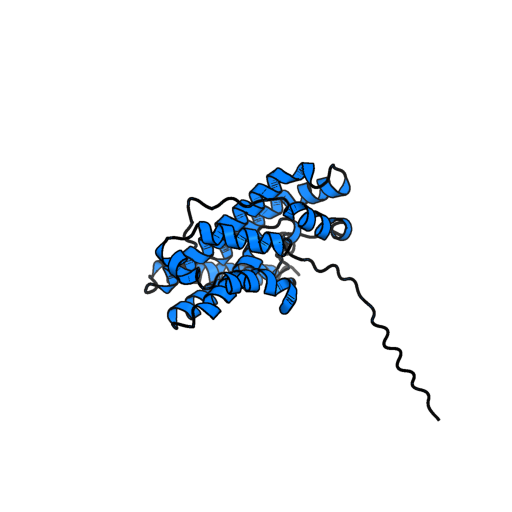1
ATOM 713 C CA . GLU A 1 86 ? 13.065 0.029 1.418 1.00 98.38 86 GLU A CA 1
ATOM 714 C C . GLU A 1 86 ? 12.645 -0.833 0.223 1.00 98.38 86 GLU A C 1
ATOM 716 O O . GLU A 1 86 ? 13.406 -0.963 -0.734 1.00 98.38 86 GLU A O 1
ATOM 721 N N . LYS A 1 87 ? 11.415 -1.365 0.239 1.00 98.81 87 LYS A N 1
ATOM 722 C CA . LYS A 1 87 ? 10.902 -2.226 -0.834 1.00 98.81 87 LYS A CA 1
ATOM 723 C C . LYS A 1 87 ? 10.785 -1.493 -2.165 1.00 98.81 87 LYS A C 1
ATOM 725 O O . LYS A 1 87 ? 11.117 -2.076 -3.194 1.00 98.81 87 LYS A O 1
ATOM 730 N N . TYR A 1 88 ? 10.375 -0.225 -2.152 1.00 98.81 88 TYR A N 1
ATOM 731 C CA . TYR A 1 88 ? 10.265 0.578 -3.366 1.00 98.81 88 TYR A CA 1
ATOM 732 C C . TYR A 1 88 ? 11.593 0.643 -4.132 1.00 98.81 88 TYR A C 1
ATOM 734 O O . TYR A 1 88 ? 11.652 0.267 -5.303 1.00 98.81 88 TYR A O 1
ATOM 742 N N . PHE A 1 89 ? 12.671 1.064 -3.463 1.00 98.50 89 PHE A N 1
ATOM 743 C CA . PHE A 1 89 ? 13.989 1.158 -4.096 1.00 98.50 89 PHE A CA 1
ATOM 744 C C . PHE A 1 89 ? 14.599 -0.215 -4.375 1.00 98.50 89 PHE A C 1
ATOM 746 O O . PHE A 1 89 ? 15.185 -0.409 -5.435 1.00 98.50 89 PHE A O 1
ATOM 753 N N . TYR A 1 90 ? 14.401 -1.187 -3.483 1.00 98.81 90 TYR A N 1
ATOM 754 C CA . TYR A 1 90 ? 14.879 -2.550 -3.691 1.00 98.81 90 TYR A CA 1
ATOM 755 C C . TYR A 1 90 ? 14.339 -3.165 -4.989 1.00 98.81 90 TYR A C 1
ATOM 757 O O . TYR A 1 90 ? 15.109 -3.689 -5.790 1.00 98.81 90 TYR A O 1
ATOM 765 N N . ILE A 1 91 ? 13.034 -3.053 -5.252 1.00 98.81 91 ILE A N 1
ATOM 766 C CA . ILE A 1 91 ? 12.426 -3.633 -6.458 1.00 98.81 91 ILE A CA 1
ATOM 767 C C . ILE A 1 91 ? 12.869 -2.887 -7.724 1.00 98.81 91 ILE A C 1
ATOM 769 O O . ILE A 1 91 ? 13.067 -3.521 -8.763 1.00 98.81 91 ILE A O 1
ATOM 773 N N . ILE A 1 92 ? 13.069 -1.565 -7.654 1.00 98.69 92 ILE A N 1
ATOM 774 C CA . ILE A 1 92 ? 13.660 -0.802 -8.765 1.00 98.69 92 ILE A CA 1
ATOM 775 C C . ILE A 1 92 ? 15.025 -1.386 -9.140 1.00 98.69 92 ILE A C 1
ATOM 777 O O . ILE A 1 92 ? 15.269 -1.634 -10.323 1.00 98.69 92 ILE A O 1
ATOM 781 N N . GLU A 1 93 ? 15.883 -1.647 -8.153 1.00 98.56 93 GLU A N 1
ATOM 782 C CA . GLU A 1 93 ? 17.206 -2.221 -8.405 1.00 98.56 93 GLU A CA 1
ATOM 783 C C . GLU A 1 93 ? 17.127 -3.659 -8.923 1.00 98.56 93 GLU A C 1
ATOM 785 O O . GLU A 1 93 ? 17.802 -3.979 -9.898 1.00 98.56 93 GLU A O 1
ATOM 790 N N . LEU A 1 94 ? 16.215 -4.496 -8.409 1.00 98.75 94 LEU A N 1
ATOM 791 C CA . LEU A 1 94 ? 15.994 -5.835 -8.973 1.00 98.75 94 LEU A CA 1
ATOM 792 C C . LEU A 1 94 ? 15.679 -5.792 -10.477 1.00 98.75 94 LEU A C 1
ATOM 794 O O . LEU A 1 94 ? 16.182 -6.615 -11.245 1.00 98.75 94 LEU A O 1
ATOM 798 N N . ILE A 1 95 ? 14.849 -4.840 -10.912 1.00 98.50 95 ILE A N 1
ATOM 799 C CA . ILE A 1 95 ? 14.503 -4.693 -12.331 1.00 98.50 95 ILE A CA 1
ATOM 800 C C . ILE A 1 95 ? 15.707 -4.173 -13.132 1.00 98.50 95 ILE A C 1
ATOM 802 O O . ILE A 1 95 ? 15.988 -4.701 -14.210 1.00 98.50 95 ILE A O 1
ATOM 806 N N . ARG A 1 96 ? 16.444 -3.181 -12.616 1.00 98.00 96 ARG A N 1
ATOM 807 C CA . ARG A 1 96 ? 17.634 -2.608 -13.280 1.00 98.00 96 ARG A CA 1
ATOM 808 C C . ARG A 1 96 ? 18.755 -3.622 -13.460 1.00 98.00 96 ARG A C 1
ATOM 810 O O . ARG A 1 96 ? 19.357 -3.695 -14.529 1.00 98.00 96 ARG A O 1
ATOM 817 N N . GLU A 1 97 ? 18.975 -4.451 -12.450 1.00 98.19 97 GLU A N 1
ATOM 818 C CA . GLU A 1 97 ? 19.939 -5.551 -12.462 1.00 98.19 97 GLU A CA 1
ATOM 819 C C . GLU A 1 97 ? 19.458 -6.765 -13.274 1.00 98.19 97 GLU A C 1
ATOM 821 O O . GLU A 1 97 ? 20.136 -7.793 -13.317 1.00 98.19 97 GLU A O 1
ATOM 826 N N . LYS A 1 98 ? 18.291 -6.671 -13.931 1.00 97.88 98 LYS A N 1
ATOM 827 C CA . LYS A 1 98 ? 17.693 -7.737 -14.749 1.00 97.88 98 LYS A CA 1
ATOM 828 C C . LYS A 1 98 ? 17.537 -9.049 -13.976 1.00 97.88 98 LYS A C 1
ATOM 830 O O . LYS A 1 98 ? 17.726 -10.137 -14.525 1.00 97.88 98 LYS A O 1
ATOM 835 N N . ARG A 1 99 ? 17.192 -8.957 -12.689 1.00 98.56 99 ARG A N 1
ATOM 836 C CA . ARG A 1 99 ? 16.924 -10.130 -11.852 1.00 98.56 99 ARG A CA 1
ATOM 837 C C . ARG A 1 99 ? 15.697 -10.881 -12.394 1.00 98.56 99 ARG A C 1
ATOM 839 O O . ARG A 1 99 ? 14.851 -10.276 -13.059 1.00 98.56 99 ARG A O 1
ATOM 846 N N . PRO A 1 100 ? 15.571 -12.197 -12.138 1.00 98.50 100 PRO A N 1
ATOM 847 C CA . PRO A 1 100 ? 14.466 -12.985 -12.674 1.00 98.50 100 PRO A CA 1
ATOM 848 C C . PRO A 1 100 ? 13.098 -12.398 -12.310 1.00 98.50 100 PRO A C 1
ATOM 850 O O . PRO A 1 100 ? 12.839 -12.086 -11.148 1.00 98.50 100 PRO A O 1
ATOM 853 N N . TRP A 1 101 ? 12.188 -12.321 -13.284 1.00 98.25 101 TRP A N 1
ATOM 854 C CA . TRP A 1 101 ? 10.846 -11.760 -13.080 1.00 98.25 101 TRP A CA 1
ATOM 855 C C . TRP A 1 101 ? 10.030 -12.487 -12.013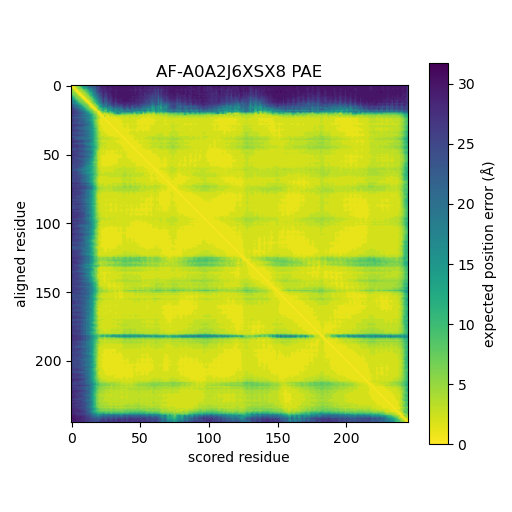 1.00 98.25 101 TRP A C 1
ATOM 857 O O . TRP A 1 101 ? 9.220 -11.854 -11.349 1.00 98.25 101 TRP A O 1
ATOM 867 N N . ARG A 1 102 ? 10.305 -13.775 -11.781 1.00 98.50 102 ARG A N 1
ATOM 868 C CA . ARG A 1 102 ? 9.737 -14.544 -10.669 1.00 98.50 102 ARG A CA 1
ATOM 869 C C . ARG A 1 102 ? 10.034 -13.905 -9.304 1.00 98.50 102 ARG A C 1
ATOM 871 O O . ARG A 1 102 ? 9.138 -13.781 -8.477 1.00 98.50 102 ARG A O 1
ATOM 878 N N . LEU A 1 103 ? 11.277 -13.463 -9.092 1.00 98.69 103 LEU A N 1
ATOM 879 C CA . LEU A 1 103 ? 11.694 -12.771 -7.869 1.00 98.69 103 LEU A CA 1
ATOM 880 C C . LEU A 1 103 ? 11.052 -11.383 -7.786 1.00 98.69 103 LEU A C 1
ATOM 882 O O . LEU A 1 103 ? 10.499 -11.030 -6.752 1.00 98.69 103 LEU A O 1
ATOM 886 N N . VAL A 1 104 ? 11.081 -10.617 -8.881 1.00 98.81 104 VAL A N 1
ATOM 887 C CA . VAL A 1 104 ? 10.455 -9.284 -8.934 1.00 98.81 104 VAL A CA 1
ATOM 888 C C . VAL A 1 104 ? 8.960 -9.378 -8.609 1.00 98.81 104 VAL A C 1
ATOM 890 O O . VAL A 1 104 ? 8.456 -8.590 -7.820 1.00 98.81 104 VAL A O 1
ATOM 893 N N . ALA A 1 105 ? 8.258 -10.356 -9.182 1.00 98.81 105 ALA A N 1
ATOM 894 C CA . ALA A 1 105 ? 6.842 -10.612 -8.948 1.00 98.81 105 ALA A CA 1
ATOM 895 C C . ALA A 1 105 ? 6.554 -10.949 -7.479 1.00 98.81 105 ALA A C 1
ATOM 897 O O . ALA A 1 105 ? 5.682 -10.332 -6.867 1.00 98.81 105 ALA A O 1
ATOM 898 N N . PHE A 1 106 ? 7.326 -11.863 -6.891 1.00 98.88 106 PHE A N 1
ATOM 899 C CA . PHE A 1 106 ? 7.206 -12.183 -5.471 1.00 98.88 106 PHE A CA 1
ATOM 900 C C . PHE A 1 106 ? 7.391 -10.941 -4.588 1.00 98.88 106 PHE A C 1
ATOM 902 O O . PHE A 1 106 ? 6.572 -10.661 -3.714 1.00 98.88 106 PHE A O 1
ATOM 909 N N . GLU A 1 107 ? 8.416 -10.137 -4.869 1.00 98.88 107 GLU A N 1
ATOM 910 C CA . GLU A 1 107 ? 8.710 -8.916 -4.119 1.00 98.88 107 GLU A CA 1
ATOM 911 C C . GLU A 1 107 ? 7.655 -7.818 -4.317 1.00 98.88 107 GLU A C 1
ATOM 913 O O . GLU A 1 107 ? 7.313 -7.124 -3.361 1.00 98.88 107 GLU A O 1
ATOM 918 N N . LEU A 1 108 ? 7.064 -7.690 -5.510 1.00 98.88 108 LEU A N 1
ATOM 919 C CA . LEU A 1 108 ? 5.897 -6.830 -5.747 1.00 98.88 108 LEU A CA 1
ATOM 920 C C . LEU A 1 108 ? 4.698 -7.274 -4.898 1.00 98.88 108 LEU A C 1
ATOM 922 O O . LEU A 1 108 ? 4.007 -6.424 -4.331 1.00 98.88 108 LEU A O 1
ATOM 926 N N . GLY A 1 109 ? 4.486 -8.587 -4.767 1.00 98.81 109 GLY A N 1
ATOM 927 C CA . GLY A 1 109 ? 3.509 -9.176 -3.854 1.00 98.81 109 GLY A CA 1
ATOM 928 C C . GLY A 1 109 ? 3.781 -8.778 -2.406 1.00 98.81 109 GLY A C 1
ATOM 929 O O . GLY A 1 109 ? 2.925 -8.167 -1.771 1.00 98.81 109 GLY A O 1
ATOM 930 N N . VAL A 1 110 ? 4.992 -9.019 -1.902 1.00 98.94 110 VAL A N 1
ATOM 931 C CA . VAL A 1 110 ? 5.403 -8.608 -0.546 1.00 98.94 110 VAL A CA 1
ATOM 932 C C . VAL A 1 110 ? 5.198 -7.107 -0.334 1.00 98.94 110 VAL A C 1
ATOM 934 O O . VAL A 1 110 ? 4.695 -6.676 0.700 1.00 98.94 110 VAL A O 1
ATOM 937 N N . PHE A 1 111 ? 5.560 -6.288 -1.317 1.00 98.88 111 PHE A N 1
ATOM 938 C CA . PHE A 1 111 ? 5.414 -4.843 -1.230 1.00 98.88 111 PHE A CA 1
ATOM 939 C C . PHE A 1 111 ? 3.946 -4.406 -1.149 1.00 98.88 111 PHE A C 1
ATOM 941 O O . PHE A 1 111 ? 3.614 -3.508 -0.374 1.00 98.88 111 PHE A O 1
ATOM 948 N N . SER A 1 112 ? 3.059 -5.072 -1.894 1.00 98.88 112 SER A N 1
ATOM 949 C CA . SER A 1 112 ? 1.622 -4.783 -1.862 1.00 98.88 112 SER A CA 1
ATOM 950 C C . SER A 1 112 ? 0.989 -5.004 -0.492 1.00 98.88 112 SER A C 1
ATOM 952 O O . SER A 1 112 ? 0.076 -4.268 -0.129 1.00 98.88 112 SER A O 1
ATOM 954 N N . HIS A 1 113 ? 1.500 -5.969 0.277 1.00 98.75 113 HIS A N 1
ATOM 955 C CA . HIS A 1 113 ? 1.020 -6.276 1.618 1.00 98.75 113 HIS A CA 1
ATOM 956 C C . HIS A 1 113 ? 1.180 -5.065 2.541 1.00 98.75 113 HIS A C 1
ATOM 958 O O . HIS A 1 113 ? 0.191 -4.514 3.015 1.00 98.75 113 HIS A O 1
ATOM 964 N N . TYR A 1 114 ? 2.412 -4.561 2.671 1.00 98.81 114 TYR A N 1
ATOM 965 C CA . TYR A 1 114 ? 2.697 -3.403 3.519 1.00 98.81 114 TYR A CA 1
ATOM 966 C C . TYR A 1 114 ? 1.946 -2.140 3.072 1.00 98.81 114 TYR A C 1
ATOM 968 O O . TYR A 1 114 ? 1.523 -1.345 3.906 1.00 98.81 114 TYR A O 1
ATOM 976 N N . ILE A 1 115 ? 1.760 -1.930 1.762 1.00 98.88 115 ILE A N 1
ATOM 977 C CA . ILE A 1 115 ? 0.959 -0.799 1.257 1.00 98.88 115 ILE A CA 1
ATOM 978 C C . ILE A 1 115 ? -0.513 -0.950 1.659 1.00 98.88 115 ILE A C 1
ATOM 980 O O . ILE A 1 115 ? -1.147 0.034 2.046 1.00 98.88 115 ILE A O 1
ATOM 984 N N . ALA A 1 116 ? -1.067 -2.158 1.538 1.00 98.75 116 ALA A N 1
ATOM 985 C CA . ALA A 1 116 ? -2.462 -2.424 1.854 1.00 98.75 116 ALA A CA 1
ATOM 986 C C . ALA A 1 116 ? -2.748 -2.234 3.350 1.00 98.75 116 ALA A C 1
ATOM 988 O O . ALA A 1 116 ? -3.752 -1.608 3.692 1.00 98.75 116 ALA A O 1
ATOM 989 N N . ASP A 1 117 ? -1.841 -2.681 4.214 1.00 98.56 117 ASP A N 1
ATOM 990 C CA . ASP A 1 117 ? -1.954 -2.510 5.665 1.00 98.56 117 ASP A CA 1
ATOM 991 C C . ASP A 1 117 ? -1.874 -1.058 6.097 1.00 98.56 117 ASP A C 1
ATOM 993 O O . ASP A 1 117 ? -2.655 -0.600 6.920 1.00 98.56 117 ASP A O 1
ATOM 997 N N . LEU A 1 118 ? -0.994 -0.273 5.482 1.00 98.69 118 LEU A N 1
ATOM 998 C CA . LEU A 1 118 ? -0.908 1.159 5.771 1.00 98.69 118 LEU A CA 1
ATOM 999 C C . LEU A 1 118 ? -2.125 1.952 5.262 1.00 98.69 118 LEU A C 1
ATOM 1001 O O . LEU A 1 118 ? -2.296 3.115 5.620 1.00 98.69 118 LEU A O 1
ATOM 1005 N N . ASN A 1 119 ? -2.989 1.326 4.459 1.00 98.69 119 ASN A N 1
ATOM 1006 C CA . ASN A 1 119 ? -4.316 1.833 4.111 1.00 98.69 119 ASN A CA 1
ATOM 1007 C C . ASN A 1 119 ? -5.432 1.255 5.007 1.00 98.69 119 ASN A C 1
ATOM 1009 O O . ASN A 1 119 ? -6.595 1.636 4.864 1.00 98.69 119 ASN A O 1
ATOM 1013 N N . GLN A 1 120 ? -5.122 0.346 5.929 1.00 98.25 120 GLN A N 1
ATOM 1014 C CA . GLN A 1 120 ? -6.066 -0.227 6.881 1.00 98.25 120 GLN A CA 1
ATOM 1015 C C . GLN A 1 120 ? -6.131 0.683 8.127 1.00 98.25 120 GLN A C 1
ATOM 1017 O O . GLN A 1 120 ? -5.111 0.909 8.772 1.00 98.25 120 GLN A O 1
ATOM 1022 N N . PRO A 1 121 ? -7.302 1.238 8.503 1.00 98.31 121 PRO A N 1
ATOM 1023 C CA . PRO A 1 121 ? -7.357 2.216 9.591 1.00 98.31 121 PRO A CA 1
ATOM 1024 C C . PRO A 1 121 ? -6.878 1.718 10.963 1.00 98.31 121 PRO A C 1
ATOM 1026 O O . PRO A 1 121 ? -6.242 2.485 11.676 1.00 98.31 121 PRO A O 1
ATOM 1029 N N . LEU A 1 122 ? -7.137 0.463 11.343 1.00 97.62 122 LEU A N 1
ATOM 1030 C CA . LEU A 1 122 ? -6.691 -0.119 12.624 1.00 97.62 122 LEU A CA 1
ATOM 1031 C C . LEU A 1 122 ? -5.162 -0.279 12.717 1.00 97.62 122 LEU A C 1
ATOM 1033 O O . LEU A 1 122 ? -4.627 -0.327 13.812 1.00 97.62 122 LEU A O 1
ATOM 1037 N N . HIS A 1 123 ? -4.436 -0.240 11.600 1.00 97.06 123 HIS A N 1
ATOM 1038 C CA . HIS A 1 123 ? -2.971 -0.266 11.558 1.00 97.06 123 HIS A CA 1
ATOM 1039 C C . HIS A 1 123 ? -2.332 1.117 11.755 1.00 97.06 123 HIS A C 1
ATOM 1041 O O . HIS A 1 123 ? -1.105 1.263 11.698 1.00 97.06 123 HIS A O 1
ATOM 1047 N N . THR A 1 124 ? -3.158 2.145 11.977 1.00 97.06 124 THR A N 1
ATOM 1048 C CA . THR A 1 124 ? -2.722 3.544 12.096 1.00 97.06 124 THR A CA 1
ATOM 1049 C C . THR A 1 124 ? -2.770 4.103 13.514 1.00 97.06 124 THR A C 1
ATOM 1051 O O . THR A 1 124 ? -2.367 5.243 13.739 1.00 97.06 124 THR A O 1
ATOM 1054 N N . SER A 1 125 ? -3.295 3.342 14.470 1.00 94.88 125 SER A N 1
ATOM 1055 C CA . SER A 1 125 ? -3.366 3.702 15.887 1.00 94.88 125 SER A CA 1
ATOM 1056 C C . SER A 1 125 ? -3.514 2.420 16.706 1.00 94.88 125 SER A C 1
ATOM 1058 O O . SER A 1 125 ? -3.407 1.327 16.156 1.00 94.88 125 SER A O 1
ATOM 1060 N N . SER A 1 126 ? -3.716 2.533 18.017 1.00 91.44 126 SER A N 1
ATOM 1061 C CA . SER A 1 12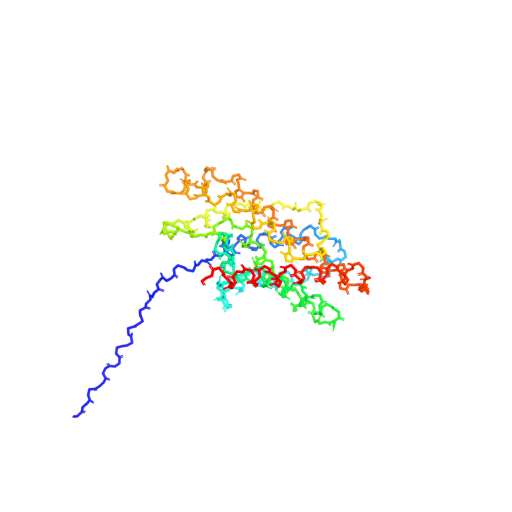6 ? -4.041 1.369 18.839 1.00 91.44 126 SER A CA 1
ATOM 1062 C C . SER A 1 126 ? -4.939 1.712 20.023 1.00 91.44 126 SER A C 1
ATOM 1064 O O . SER A 1 126 ? -4.907 2.828 20.551 1.00 91.44 126 SER A O 1
ATOM 1066 N N . SER A 1 127 ? -5.733 0.744 20.487 1.00 90.69 127 SER A N 1
ATOM 1067 C CA . SER A 1 127 ? -6.473 0.864 21.748 1.00 90.69 127 SER A CA 1
ATOM 1068 C C . SER A 1 127 ? -6.529 -0.441 22.541 1.00 90.69 127 SER A C 1
ATOM 1070 O O . SER A 1 127 ? -6.366 -1.541 22.015 1.00 90.69 127 SER A O 1
ATOM 1072 N N . SER A 1 128 ? -6.793 -0.338 23.847 1.00 89.62 128 SER A N 1
ATOM 1073 C CA . SER A 1 128 ? -6.936 -1.514 24.718 1.00 89.62 128 SER A CA 1
ATOM 1074 C C . SER A 1 128 ? -8.125 -2.406 24.342 1.00 89.62 128 SER A C 1
ATOM 1076 O O . SER A 1 128 ? -8.092 -3.607 24.606 1.00 89.62 128 SER A O 1
ATOM 1078 N N . GLN A 1 129 ? -9.158 -1.833 23.720 1.00 91.62 129 GLN A N 1
ATOM 1079 C CA . GLN A 1 129 ? -10.386 -2.531 23.330 1.00 91.62 129 GLN A CA 1
ATOM 1080 C C . GLN A 1 129 ? -10.267 -3.206 21.957 1.00 91.62 129 GLN A C 1
ATOM 1082 O O . GLN A 1 129 ? -11.008 -4.145 21.668 1.00 91.62 129 GLN A O 1
ATOM 1087 N N . GLU A 1 130 ? -9.316 -2.764 21.132 1.00 90.19 130 GLU A N 1
ATOM 1088 C CA . GLU A 1 130 ? -9.120 -3.212 19.751 1.00 90.19 130 GLU A CA 1
ATOM 1089 C C . GLU A 1 130 ? -8.944 -4.726 19.616 1.00 90.19 130 GLU A C 1
ATOM 1091 O O . GLU A 1 130 ? -9.518 -5.348 18.720 1.00 90.19 130 GLU A O 1
ATOM 1096 N N . LYS A 1 131 ? -8.249 -5.349 20.576 1.00 89.12 131 LYS A N 1
ATOM 1097 C CA . LYS A 1 131 ? -8.050 -6.807 20.623 1.00 89.12 131 LYS A CA 1
ATOM 1098 C C . LYS A 1 131 ? -9.356 -7.601 20.533 1.00 89.12 131 LYS A C 1
ATOM 1100 O O . LYS A 1 131 ? -9.337 -8.733 20.062 1.00 89.12 131 LYS A O 1
ATOM 1105 N N . GLY A 1 132 ? -10.473 -7.028 20.989 1.00 91.06 132 GLY A N 1
ATOM 1106 C CA . GLY A 1 132 ? -11.784 -7.674 20.963 1.00 91.06 132 GLY A CA 1
ATOM 1107 C C . GLY A 1 132 ? -12.455 -7.699 19.587 1.00 91.06 132 GLY A C 1
ATOM 1108 O O . GLY A 1 132 ? -13.394 -8.471 19.399 1.00 91.06 132 GLY A O 1
ATOM 1109 N N . PHE A 1 133 ? -12.008 -6.882 18.626 1.00 94.19 133 PHE A N 1
ATOM 1110 C CA . PHE A 1 133 ? -12.681 -6.757 17.331 1.00 94.19 133 PHE A CA 1
ATOM 1111 C C . PHE A 1 133 ? -11.772 -6.728 16.099 1.00 94.19 133 PHE A C 1
ATOM 1113 O O . PHE A 1 133 ? -12.291 -6.940 15.008 1.00 94.19 133 PHE A O 1
ATOM 1120 N N . HIS A 1 134 ? -10.462 -6.520 16.240 1.00 94.44 134 HIS A N 1
ATOM 1121 C CA . HIS A 1 134 ? -9.517 -6.373 15.124 1.00 94.44 134 HIS A CA 1
ATOM 1122 C C . HIS A 1 134 ? -9.637 -7.494 14.077 1.00 94.44 134 HIS A C 1
ATOM 1124 O O . HIS A 1 134 ? -10.111 -7.270 12.963 1.00 94.44 134 HIS A O 1
ATOM 1130 N N . SER A 1 135 ? -9.361 -8.739 14.479 1.00 92.25 135 SER A N 1
ATOM 1131 C CA . SER A 1 135 ? -9.424 -9.890 13.567 1.00 92.25 135 SER A CA 1
ATOM 1132 C C . SER A 1 135 ? -10.839 -10.160 13.045 1.00 92.25 135 SER A C 1
ATOM 1134 O O . SER A 1 135 ? -11.012 -10.722 11.965 1.00 92.25 135 SER A O 1
ATOM 1136 N N . LYS A 1 136 ? -11.877 -9.761 13.796 1.00 94.81 136 LYS A N 1
ATOM 1137 C CA . LYS A 1 136 ? -13.269 -9.862 13.340 1.00 94.81 136 LYS A CA 1
ATOM 1138 C C . LYS A 1 136 ? -13.543 -8.862 12.216 1.00 94.81 136 LYS A C 1
ATOM 1140 O O . LYS A 1 136 ? -14.125 -9.244 11.209 1.00 94.81 136 LYS A O 1
ATOM 1145 N N . TYR A 1 137 ? -13.098 -7.615 12.366 1.00 96.75 137 TYR A N 1
ATOM 1146 C CA . TYR A 1 137 ? -13.221 -6.588 11.334 1.00 96.75 137 TYR A CA 1
ATOM 1147 C C . TYR A 1 137 ? -12.543 -7.007 10.028 1.00 96.75 137 TYR A C 1
ATOM 1149 O O . TYR A 1 137 ? -13.136 -6.901 8.955 1.00 96.75 137 TYR A O 1
ATOM 1157 N N . GLU A 1 138 ? -11.335 -7.552 10.112 1.00 95.50 138 GLU A N 1
ATOM 1158 C CA . GLU A 1 138 ? -10.584 -8.008 8.938 1.00 95.50 138 GLU A CA 1
ATOM 1159 C C . GLU A 1 138 ? -11.233 -9.196 8.256 1.00 95.50 138 GLU A C 1
ATOM 1161 O O . GLU A 1 138 ? -11.253 -9.276 7.024 1.00 95.50 138 GLU A O 1
ATOM 1166 N N . LYS A 1 139 ? -11.804 -10.101 9.057 1.00 94.75 139 LYS A N 1
ATOM 1167 C CA . LYS A 1 139 ? -12.576 -11.220 8.539 1.00 94.75 139 LYS A CA 1
ATOM 1168 C C . LYS A 1 139 ? -13.837 -10.741 7.830 1.00 94.75 139 LYS A C 1
ATOM 1170 O O . LYS A 1 139 ? -14.118 -11.206 6.730 1.00 94.75 139 LYS A O 1
ATOM 1175 N N . ASP A 1 140 ? -14.567 -9.797 8.415 1.00 96.19 140 ASP A N 1
ATOM 1176 C CA . ASP A 1 140 ? -15.770 -9.228 7.805 1.00 96.19 140 ASP A CA 1
ATOM 1177 C C . ASP A 1 140 ? -15.435 -8.463 6.511 1.00 96.19 140 ASP A C 1
ATOM 1179 O O . ASP A 1 140 ? -16.202 -8.509 5.547 1.00 96.19 140 ASP A O 1
ATOM 1183 N N . ALA A 1 141 ? -14.266 -7.821 6.437 1.00 96.69 141 ALA A N 1
ATOM 1184 C CA . ALA A 1 141 ? -13.788 -7.143 5.234 1.00 96.69 141 ALA A CA 1
ATOM 1185 C C . ALA A 1 141 ? -13.547 -8.096 4.044 1.00 96.69 141 ALA A C 1
ATOM 1187 O O . ALA A 1 141 ? -13.532 -7.639 2.902 1.00 96.69 141 ALA A O 1
ATOM 1188 N N . GLU A 1 142 ? -13.444 -9.418 4.255 1.00 95.69 142 GLU A N 1
ATOM 1189 C CA . GLU A 1 142 ? -13.353 -10.412 3.170 1.00 95.69 142 GLU A CA 1
ATOM 1190 C C . GLU A 1 142 ? -14.569 -10.430 2.238 1.00 95.69 142 GLU A C 1
ATOM 1192 O O . GLU A 1 142 ? -14.509 -11.051 1.175 1.00 95.69 142 GLU A O 1
ATOM 1197 N N . GLN A 1 143 ? -15.694 -9.816 2.604 1.00 95.25 143 GLN A N 1
ATOM 1198 C CA . GLN A 1 143 ? -16.838 -9.709 1.696 1.00 95.25 143 GLN A CA 1
ATOM 1199 C C . GLN A 1 143 ? -16.666 -8.600 0.649 1.00 95.25 143 GLN A C 1
ATOM 1201 O O . GLN A 1 143 ? -17.353 -8.613 -0.370 1.00 95.25 143 GLN A O 1
ATOM 1206 N N . ILE A 1 144 ? -15.723 -7.677 0.862 1.00 97.00 144 ILE A N 1
ATOM 1207 C CA . ILE A 1 144 ? -15.437 -6.590 -0.069 1.00 97.00 144 ILE A CA 1
ATOM 1208 C C . ILE A 1 144 ? -14.721 -7.124 -1.312 1.00 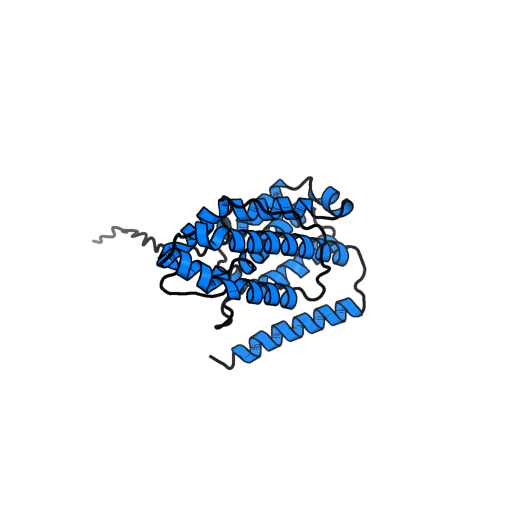97.00 144 ILE A C 1
ATOM 1210 O O . ILE A 1 144 ? -13.785 -7.932 -1.243 1.00 97.00 144 ILE A O 1
ATOM 1214 N N . VAL A 1 145 ? -15.168 -6.642 -2.468 1.00 96.81 145 VAL A N 1
ATOM 1215 C CA . VAL A 1 145 ? -14.519 -6.859 -3.759 1.00 96.81 145 VAL A CA 1
ATOM 1216 C C . VAL A 1 145 ? -13.878 -5.531 -4.166 1.00 96.81 145 VAL A C 1
ATOM 1218 O O . VAL A 1 145 ? -14.610 -4.561 -4.358 1.00 96.81 145 VAL A O 1
ATOM 1221 N N . PRO A 1 146 ? -12.540 -5.450 -4.274 1.00 97.25 146 PRO A N 1
ATOM 1222 C CA . PRO A 1 146 ? -11.886 -4.208 -4.661 1.00 97.25 146 PRO A CA 1
ATOM 1223 C C . PRO A 1 146 ? -12.224 -3.820 -6.103 1.00 97.25 146 PRO A C 1
ATOM 1225 O O . PRO A 1 146 ? -12.356 -4.677 -6.988 1.00 97.25 146 PRO A O 1
ATOM 1228 N N . ASN A 1 147 ? -12.307 -2.518 -6.347 1.00 97.69 147 ASN A N 1
ATOM 1229 C CA . ASN A 1 147 ? -12.410 -1.949 -7.682 1.00 97.69 147 ASN A CA 1
ATOM 1230 C C . ASN A 1 147 ? -11.022 -1.789 -8.313 1.00 97.69 147 ASN A C 1
ATOM 1232 O O . ASN A 1 147 ? -10.030 -1.537 -7.631 1.00 97.69 147 ASN A O 1
ATOM 1236 N N . ARG A 1 148 ? -10.948 -1.918 -9.642 1.00 95.88 148 ARG A N 1
ATOM 1237 C CA . ARG A 1 148 ? -9.738 -1.548 -10.393 1.00 95.88 148 ARG A CA 1
ATOM 1238 C C . ARG A 1 148 ? -9.503 -0.039 -10.292 1.00 95.88 148 ARG A C 1
ATOM 1240 O O . ARG A 1 148 ? -10.452 0.737 -10.232 1.00 95.88 148 ARG A O 1
ATOM 1247 N N . ALA A 1 149 ? -8.244 0.373 -10.339 1.00 95.56 149 ALA A N 1
ATOM 1248 C CA . ALA A 1 149 ? -7.874 1.770 -10.468 1.00 95.56 149 ALA A CA 1
ATOM 1249 C C . ALA A 1 149 ? -7.831 2.167 -11.948 1.00 95.56 149 ALA A C 1
ATOM 1251 O O . ALA A 1 149 ? -7.069 1.608 -12.736 1.00 95.56 149 ALA A O 1
ATOM 1252 N N . ASP A 1 150 ? -8.629 3.162 -12.331 1.00 91.69 150 ASP A N 1
ATOM 1253 C CA . ASP A 1 150 ? -8.692 3.613 -13.727 1.00 91.69 150 ASP A CA 1
ATOM 1254 C C . ASP A 1 150 ? -7.584 4.604 -14.092 1.00 91.69 150 ASP A C 1
ATOM 1256 O O . ASP A 1 150 ? -7.187 4.701 -15.254 1.00 91.69 150 ASP A O 1
ATOM 1260 N N . ARG A 1 151 ? -7.053 5.329 -13.101 1.00 96.56 151 ARG A N 1
ATOM 1261 C CA . ARG A 1 151 ? -5.992 6.319 -13.290 1.00 96.56 151 ARG A CA 1
ATOM 1262 C C . ARG A 1 151 ? -4.908 6.159 -12.235 1.00 96.56 151 ARG A C 1
ATOM 1264 O O . ARG A 1 151 ? -5.108 6.506 -11.075 1.00 96.56 151 ARG A O 1
ATOM 1271 N N . LEU A 1 152 ? -3.750 5.670 -12.667 1.00 98.19 152 LEU A N 1
ATOM 1272 C CA . LEU A 1 152 ? -2.588 5.498 -11.801 1.00 98.19 152 LEU A CA 1
ATOM 1273 C C . LEU A 1 152 ? -1.841 6.814 -11.588 1.00 98.19 152 LEU A C 1
ATOM 1275 O O . LEU A 1 152 ? -1.819 7.694 -12.453 1.00 98.19 152 LEU A O 1
ATOM 1279 N N . ILE A 1 153 ? -1.200 6.921 -10.429 1.00 98.31 153 ILE A N 1
ATOM 1280 C CA . ILE A 1 153 ? -0.412 8.082 -10.023 1.00 98.31 153 ILE A CA 1
ATOM 1281 C C . ILE A 1 153 ? 1.069 7.707 -10.097 1.00 98.31 153 ILE A C 1
ATOM 1283 O O . ILE A 1 153 ? 1.474 6.657 -9.605 1.00 98.31 153 ILE A O 1
ATOM 1287 N N . TYR A 1 154 ? 1.894 8.569 -10.697 1.00 98.25 154 TYR A N 1
ATOM 1288 C CA . TYR A 1 154 ? 3.346 8.432 -10.582 1.00 98.25 154 TYR A CA 1
ATOM 1289 C C . TYR A 1 154 ? 3.809 8.993 -9.232 1.00 98.25 154 TYR A C 1
ATOM 1291 O O . TYR A 1 154 ? 3.663 10.185 -8.959 1.00 98.25 154 TYR A O 1
ATOM 1299 N N . ILE A 1 155 ? 4.359 8.127 -8.389 1.00 98.50 155 ILE A N 1
ATOM 1300 C CA . ILE A 1 155 ? 4.797 8.413 -7.027 1.00 98.50 155 ILE A CA 1
ATOM 1301 C C . ILE A 1 155 ? 6.301 8.694 -7.048 1.00 98.50 155 ILE A C 1
ATOM 1303 O O . ILE A 1 155 ? 7.123 7.783 -7.113 1.00 98.50 155 ILE A O 1
ATOM 1307 N N . SER A 1 156 ? 6.669 9.973 -6.982 1.00 96.94 156 SER A N 1
ATOM 1308 C CA . SER A 1 156 ? 8.073 10.407 -6.936 1.00 96.94 156 SER A CA 1
ATOM 1309 C C . SER A 1 156 ? 8.668 10.444 -5.525 1.00 96.94 156 SER A C 1
ATOM 1311 O O . SER A 1 156 ? 9.883 10.441 -5.382 1.00 96.94 156 SER A O 1
ATOM 1313 N N . GLN A 1 157 ? 7.828 10.501 -4.488 1.00 98.12 157 GLN A N 1
ATOM 1314 C CA . GLN A 1 157 ? 8.231 10.582 -3.079 1.00 98.12 157 GLN A CA 1
ATOM 1315 C C . GLN A 1 157 ? 7.493 9.479 -2.301 1.00 98.12 157 GLN A C 1
ATOM 1317 O O . GLN A 1 157 ? 6.424 9.741 -1.737 1.00 98.12 157 GLN A O 1
ATOM 1322 N N . PRO A 1 158 ? 7.988 8.225 -2.354 1.00 98.00 158 PRO A N 1
ATOM 1323 C CA . PRO A 1 158 ? 7.262 7.057 -1.862 1.00 98.00 158 PRO A CA 1
ATOM 1324 C C . PRO A 1 158 ? 6.928 7.175 -0.375 1.00 98.00 158 PRO A C 1
ATOM 1326 O O . PRO A 1 158 ? 5.781 6.987 0.014 1.00 98.00 158 PRO A O 1
ATOM 1329 N N . THR A 1 159 ? 7.871 7.571 0.482 1.00 97.94 159 THR A N 1
ATOM 1330 C CA . THR A 1 159 ? 7.599 7.617 1.923 1.00 97.94 159 THR A CA 1
ATOM 1331 C C . THR A 1 159 ? 6.541 8.666 2.267 1.00 97.94 159 THR A C 1
ATOM 1333 O O . THR A 1 159 ? 5.606 8.381 3.020 1.00 97.94 159 THR A O 1
ATOM 1336 N N . ARG A 1 160 ? 6.627 9.868 1.685 1.00 97.62 160 ARG A N 1
ATOM 1337 C CA . ARG A 1 160 ? 5.622 10.920 1.908 1.00 97.62 160 ARG A CA 1
ATOM 1338 C C . ARG A 1 160 ? 4.250 10.554 1.355 1.00 97.62 160 ARG A C 1
ATOM 1340 O O . ARG A 1 160 ? 3.248 10.910 1.973 1.00 97.62 160 ARG A O 1
ATOM 1347 N N . TYR A 1 161 ? 4.183 9.864 0.217 1.00 98.62 161 TYR A N 1
ATOM 1348 C CA . TYR A 1 161 ? 2.909 9.450 -0.367 1.00 98.62 161 TYR A CA 1
ATOM 1349 C C . TYR A 1 161 ? 2.186 8.430 0.519 1.00 98.62 161 TYR A C 1
ATOM 1351 O O . TYR A 1 161 ? 1.012 8.627 0.846 1.00 98.62 161 TYR A O 1
ATOM 1359 N N . ILE A 1 162 ? 2.875 7.370 0.964 1.00 98.62 162 ILE A N 1
ATOM 1360 C CA . ILE A 1 162 ? 2.235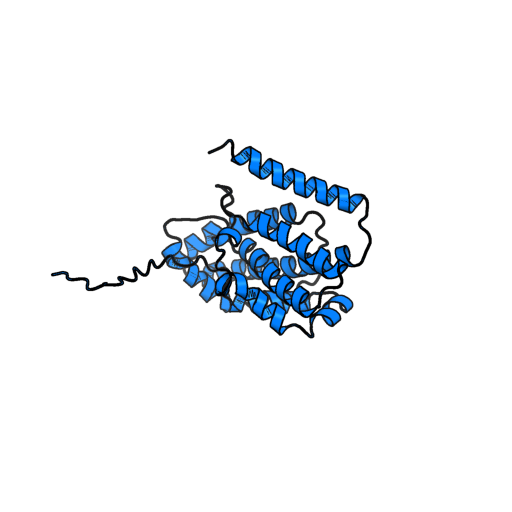 6.394 1.856 1.00 98.62 162 ILE A CA 1
ATOM 1361 C C . ILE A 1 162 ? 1.887 7.021 3.209 1.00 98.62 162 ILE A C 1
ATOM 1363 O O . ILE A 1 162 ? 0.825 6.735 3.744 1.00 98.62 162 ILE A O 1
ATOM 1367 N N . TYR A 1 163 ? 2.700 7.952 3.722 1.00 98.38 163 TYR A N 1
ATOM 1368 C CA . TYR A 1 163 ? 2.378 8.656 4.963 1.00 98.38 163 TYR A CA 1
ATOM 1369 C C . TYR A 1 163 ? 1.052 9.420 4.877 1.00 98.38 163 TYR A C 1
ATOM 1371 O O . TYR A 1 163 ? 0.253 9.346 5.804 1.00 98.38 163 TYR A O 1
ATOM 1379 N N . ARG A 1 164 ? 0.777 10.105 3.759 1.00 98.50 164 ARG A N 1
ATOM 1380 C CA . ARG A 1 164 ? -0.530 10.753 3.538 1.00 98.50 164 ARG A CA 1
ATOM 1381 C C . ARG A 1 164 ? -1.671 9.741 3.542 1.00 98.50 164 ARG A C 1
ATOM 1383 O O . ARG A 1 164 ? -2.696 10.001 4.149 1.00 98.50 164 ARG A O 1
ATOM 1390 N N . SER A 1 165 ? -1.458 8.578 2.935 1.00 98.56 165 SER A N 1
ATOM 1391 C CA . SER A 1 165 ? -2.461 7.508 2.904 1.00 98.56 165 SER A CA 1
ATOM 1392 C C . SER A 1 165 ? -2.740 6.944 4.302 1.00 98.56 165 SER A C 1
ATOM 1394 O O . SER A 1 165 ? -3.895 6.692 4.632 1.00 98.56 165 SER A O 1
ATOM 1396 N N . VAL A 1 166 ? -1.715 6.852 5.159 1.00 98.56 166 VAL A N 1
ATOM 1397 C CA . VAL A 1 166 ? -1.895 6.517 6.580 1.00 98.56 166 VAL A CA 1
ATOM 1398 C C . VAL A 1 166 ? -2.698 7.598 7.305 1.00 98.56 166 VAL A C 1
ATOM 1400 O O . VAL A 1 166 ? -3.636 7.265 8.019 1.00 98.56 166 VAL A O 1
ATOM 1403 N N . LEU A 1 167 ? -2.379 8.884 7.116 1.00 98.19 167 LEU A N 1
ATOM 1404 C CA . LEU A 1 167 ? -3.154 9.975 7.726 1.00 98.19 167 LEU A CA 1
ATOM 1405 C C . LEU A 1 167 ? -4.624 9.947 7.280 1.00 98.19 167 LEU A C 1
ATOM 1407 O O . LEU A 1 167 ? -5.520 10.143 8.098 1.00 98.19 167 LEU A O 1
ATOM 1411 N N . ASP A 1 168 ? -4.875 9.660 6.003 1.00 98.19 168 ASP A N 1
ATOM 1412 C CA . ASP A 1 168 ? -6.227 9.531 5.465 1.00 98.19 168 ASP A CA 1
ATOM 1413 C C . ASP A 1 168 ? -6.969 8.340 6.088 1.00 98.19 168 ASP A C 1
ATOM 1415 O O . ASP A 1 168 ? -8.120 8.485 6.500 1.00 98.19 168 ASP A O 1
ATOM 1419 N N . ALA A 1 169 ? -6.309 7.180 6.195 1.00 98.12 169 ALA A N 1
ATOM 1420 C CA . ALA A 1 169 ? -6.859 5.980 6.822 1.00 98.12 169 ALA A CA 1
ATOM 1421 C C . ALA A 1 169 ? -7.152 6.192 8.314 1.00 98.12 169 ALA A C 1
ATOM 1423 O O . ALA A 1 169 ? -8.191 5.755 8.811 1.00 98.12 169 ALA A O 1
ATOM 1424 N N . HIS A 1 170 ? -6.271 6.911 9.007 1.00 97.94 170 HIS A N 1
ATOM 1425 C CA . HIS A 1 170 ? -6.362 7.184 10.435 1.00 97.94 170 HIS A CA 1
ATOM 1426 C C . HIS A 1 170 ? -7.650 7.898 10.839 1.00 97.94 170 HIS A C 1
ATOM 1428 O O . HIS A 1 170 ? -8.234 7.579 11.877 1.00 97.94 170 HIS A O 1
ATOM 1434 N N . ASN A 1 171 ? -8.167 8.773 9.973 1.00 97.69 171 ASN A N 1
ATOM 1435 C CA . ASN A 1 171 ? -9.435 9.470 10.202 1.00 97.69 171 ASN A CA 1
ATOM 1436 C C . ASN A 1 171 ? -10.622 8.517 10.433 1.00 97.69 171 ASN A C 1
ATOM 1438 O O . ASN A 1 171 ? -11.615 8.925 11.027 1.00 97.69 171 ASN A O 1
ATOM 1442 N N . TYR A 1 172 ? -10.522 7.255 9.999 1.00 97.88 172 TYR A N 1
ATOM 1443 C CA . TYR A 1 172 ? -11.582 6.254 10.129 1.00 97.88 172 TYR A CA 1
ATOM 1444 C C . TYR A 1 172 ? -11.368 5.240 11.260 1.00 97.88 172 TYR A C 1
ATOM 1446 O O . TYR A 1 172 ? -12.227 4.379 11.470 1.00 97.88 172 TYR A O 1
ATOM 1454 N N . TYR A 1 173 ? -10.260 5.317 12.009 1.00 97.38 173 TYR A N 1
ATOM 1455 C CA . TYR A 1 173 ? -9.976 4.377 13.102 1.00 97.38 173 TYR A CA 1
ATOM 1456 C C . TYR A 1 173 ? -11.138 4.336 14.111 1.00 97.38 173 TYR A C 1
ATOM 1458 O O . TYR A 1 173 ? -11.669 3.272 14.443 1.00 97.38 173 TYR A O 1
ATOM 1466 N N . LYS A 1 174 ? -11.588 5.515 14.566 1.00 96.69 174 LYS A N 1
ATOM 1467 C CA . LYS A 1 174 ? -12.636 5.642 15.593 1.00 96.69 174 LYS A CA 1
ATOM 1468 C C . LYS A 1 174 ? -14.020 5.232 15.106 1.00 96.69 174 LYS A C 1
ATOM 1470 O O . LYS A 1 174 ? -14.824 4.768 15.918 1.00 96.69 174 LYS A O 1
ATOM 1475 N N . ASP A 1 175 ? -14.286 5.342 13.809 1.00 96.94 175 ASP A N 1
ATOM 1476 C CA . ASP A 1 175 ? -15.542 4.883 13.216 1.00 96.94 175 ASP A CA 1
ATOM 1477 C C . ASP A 1 175 ? -15.661 3.360 13.298 1.00 96.94 175 ASP A C 1
ATOM 1479 O O . ASP A 1 175 ? -16.704 2.846 13.713 1.00 96.94 175 ASP A O 1
ATOM 1483 N N . ILE A 1 176 ? -14.578 2.641 12.975 1.00 97.25 176 ILE A N 1
ATOM 1484 C CA . ILE A 1 176 ? -14.511 1.177 13.087 1.00 97.25 176 ILE A CA 1
ATOM 1485 C C . ILE A 1 176 ? -14.611 0.749 14.547 1.00 97.25 176 ILE A C 1
ATOM 1487 O O . ILE A 1 176 ? -15.457 -0.082 14.878 1.00 97.25 176 ILE A O 1
ATOM 1491 N N . GLU A 1 177 ? -13.815 1.357 15.427 1.00 96.38 177 GLU A N 1
ATOM 1492 C CA . GLU A 1 177 ? -13.850 1.055 16.860 1.00 96.38 177 GLU A CA 1
ATOM 1493 C C . GLU A 1 177 ? -15.265 1.239 17.433 1.00 96.38 177 GLU A C 1
ATOM 1495 O O . GLU A 1 177 ? -15.823 0.338 18.061 1.00 96.38 177 GLU A O 1
ATOM 1500 N N . THR A 1 178 ? -15.905 2.373 17.144 1.00 96.75 178 THR A N 1
ATOM 1501 C CA . THR A 1 178 ? -17.269 2.653 17.607 1.00 96.75 178 THR A CA 1
ATOM 1502 C C . THR A 1 178 ? -18.278 1.662 17.030 1.00 96.75 178 THR A C 1
ATOM 1504 O O . THR A 1 178 ? -19.180 1.213 17.741 1.00 96.75 178 THR A O 1
ATOM 1507 N N . ALA A 1 179 ? -18.150 1.309 15.749 1.00 97.12 179 ALA A N 1
ATOM 1508 C CA . ALA A 1 179 ? -19.057 0.380 15.092 1.00 97.12 179 ALA A CA 1
ATOM 1509 C C . ALA A 1 179 ? -19.000 -1.028 15.697 1.00 97.12 179 ALA A C 1
ATOM 1511 O O . ALA A 1 179 ? -20.054 -1.638 15.865 1.00 97.12 179 ALA A O 1
ATOM 1512 N N . TYR A 1 180 ? -17.814 -1.520 16.059 1.00 96.56 180 TYR A N 1
ATOM 1513 C CA . TYR A 1 180 ? -17.646 -2.865 16.617 1.00 96.56 180 TYR A CA 1
ATOM 1514 C C . TYR A 1 180 ? -17.907 -2.956 18.118 1.00 96.56 180 TYR A C 1
ATOM 1516 O O . TYR A 1 180 ? -18.341 -4.008 18.583 1.00 96.56 180 TYR A O 1
ATOM 1524 N N . LEU A 1 181 ? -17.683 -1.878 18.873 1.00 94.88 181 LEU A N 1
ATOM 1525 C CA . LEU A 1 181 ? -17.929 -1.875 20.316 1.00 94.88 181 LEU A CA 1
ATOM 1526 C C . LEU A 1 181 ? -19.379 -1.551 20.683 1.00 94.88 181 LEU A C 1
ATOM 1528 O O . LEU A 1 181 ? -19.883 -2.055 21.682 1.00 94.88 181 LEU A O 1
ATOM 1532 N N . LYS A 1 182 ? -20.037 -0.667 19.924 1.00 91.88 182 LYS A N 1
ATOM 1533 C CA . LYS A 1 182 ? -21.341 -0.090 20.304 1.00 91.88 182 LYS A CA 1
ATOM 1534 C C . LYS A 1 182 ? -22.384 -0.104 19.188 1.00 91.88 182 LYS A C 1
ATOM 1536 O O . LYS A 1 182 ? -23.519 0.297 19.420 1.00 91.88 182 LYS A O 1
ATOM 1541 N N . GLY A 1 183 ? -21.999 -0.468 17.968 1.00 85.81 183 GLY A N 1
ATOM 1542 C CA . GLY A 1 183 ? -22.853 -0.377 16.787 1.00 85.81 183 GLY A CA 1
ATOM 1543 C C . GLY A 1 183 ? -23.152 -1.728 16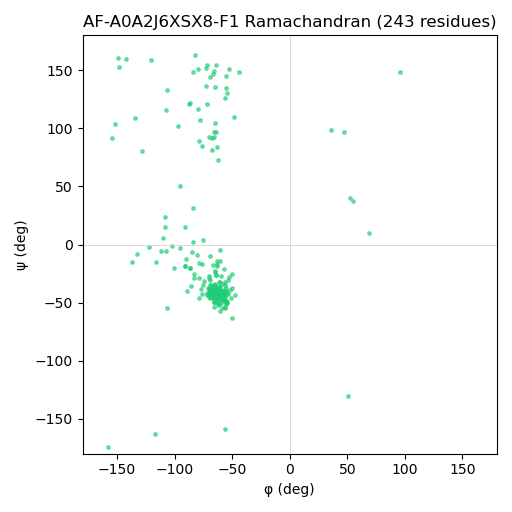.145 1.00 85.81 183 GLY A C 1
ATOM 1544 O O . GLY A 1 183 ? -22.924 -2.790 16.716 1.00 85.81 183 GLY A O 1
ATOM 1545 N N . ASN A 1 184 ? -23.622 -1.670 14.899 1.00 91.50 184 ASN A N 1
ATOM 1546 C CA . ASN A 1 184 ? -23.959 -2.844 14.087 1.00 91.50 184 ASN A CA 1
ATOM 1547 C C . ASN A 1 184 ? -22.733 -3.444 13.362 1.00 91.50 184 ASN A C 1
ATOM 1549 O O . ASN A 1 184 ? -22.861 -3.945 12.242 1.00 91.50 184 ASN A O 1
ATOM 1553 N N . GLY A 1 185 ? -21.538 -3.347 13.960 1.00 94.38 185 GLY A N 1
ATOM 1554 C CA . GLY A 1 185 ? -20.287 -3.889 13.422 1.00 94.38 185 GLY A CA 1
ATOM 1555 C C . GLY A 1 185 ? -20.033 -3.482 11.970 1.00 94.38 185 GLY A C 1
ATOM 1556 O O . GLY A 1 185 ? -20.167 -2.310 11.603 1.00 94.38 185 GLY A O 1
ATOM 1557 N N . PHE A 1 186 ? -19.712 -4.470 11.131 1.00 96.31 186 PHE A N 1
ATOM 1558 C CA . PHE A 1 186 ? -19.343 -4.254 9.734 1.00 96.31 186 PHE A CA 1
ATOM 1559 C C . PHE A 1 186 ? -20.388 -3.497 8.913 1.00 96.31 186 PHE A C 1
ATOM 1561 O O . PHE A 1 186 ? -20.026 -2.696 8.057 1.00 96.31 186 PHE A O 1
ATOM 1568 N N . VAL A 1 187 ? -21.685 -3.697 9.172 1.00 96.44 187 VAL A N 1
ATOM 1569 C CA . VAL A 1 187 ? -22.758 -3.063 8.384 1.00 96.44 187 VAL A CA 1
ATOM 1570 C C . VAL A 1 187 ? -22.589 -1.542 8.357 1.00 96.44 187 VAL A C 1
ATOM 1572 O O . VAL A 1 187 ? -22.731 -0.924 7.301 1.00 96.44 187 VAL A O 1
ATOM 1575 N N . LYS A 1 188 ? -22.198 -0.948 9.493 1.00 96.56 188 LYS A N 1
ATOM 1576 C CA . LYS A 1 188 ? -21.998 0.500 9.636 1.00 96.56 188 LYS A CA 1
ATOM 1577 C C . LYS A 1 188 ? -20.770 1.015 8.878 1.00 96.56 188 LYS A C 1
ATOM 1579 O O . LYS A 1 188 ? -2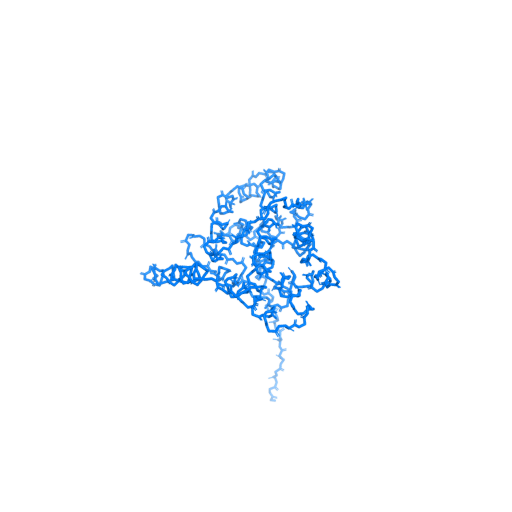0.763 2.169 8.460 1.00 96.56 188 LYS A O 1
ATOM 1584 N N . VAL A 1 189 ? -19.753 0.175 8.695 1.00 97.62 189 VAL A N 1
ATOM 1585 C CA . VAL A 1 189 ? -18.450 0.572 8.137 1.00 97.62 189 VAL A CA 1
ATOM 1586 C C . VAL A 1 189 ? -18.166 -0.010 6.754 1.00 97.62 189 VAL A C 1
ATOM 1588 O O . VAL A 1 189 ? -17.228 0.415 6.103 1.00 97.62 189 VAL A O 1
ATOM 1591 N N . SER A 1 190 ? -19.017 -0.883 6.221 1.00 97.62 190 SER A N 1
ATOM 1592 C CA . SER A 1 190 ? -18.831 -1.530 4.912 1.00 97.62 190 SER A CA 1
ATOM 1593 C C . SER A 1 190 ? -18.441 -0.568 3.777 1.00 97.62 190 SER A C 1
ATOM 1595 O O . SER A 1 190 ? -17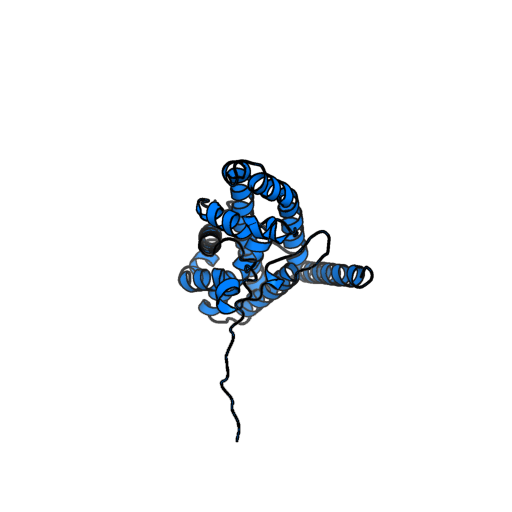.511 -0.845 3.023 1.00 97.62 190 SER A O 1
ATOM 1597 N N . LYS A 1 191 ? -19.084 0.606 3.690 1.00 97.81 191 LYS A N 1
ATOM 1598 C CA . LYS A 1 191 ? -18.766 1.640 2.687 1.00 97.81 191 LYS A CA 1
ATOM 1599 C C . LYS A 1 191 ? -17.391 2.284 2.894 1.00 97.81 191 LYS A C 1
ATOM 1601 O O . LYS A 1 191 ? -16.691 2.536 1.915 1.00 97.81 191 LYS A O 1
ATOM 1606 N N . LEU A 1 192 ? -16.993 2.553 4.142 1.00 97.62 192 LEU A N 1
ATOM 1607 C CA . LEU A 1 192 ? -15.658 3.096 4.430 1.00 97.62 192 LEU A CA 1
ATOM 1608 C C . LEU A 1 192 ? -14.590 2.029 4.174 1.00 97.62 192 LEU A C 1
ATOM 1610 O O . LEU A 1 192 ? -13.550 2.331 3.600 1.00 97.62 192 LEU A O 1
ATOM 1614 N N . THR A 1 193 ? -14.873 0.770 4.517 1.00 98.19 193 THR A N 1
ATOM 1615 C CA . THR A 1 193 ? -13.987 -0.357 4.234 1.00 98.19 193 THR A CA 1
ATOM 1616 C C . THR A 1 193 ? -13.789 -0.526 2.730 1.00 98.19 193 THR A C 1
ATOM 1618 O O . THR A 1 193 ? -12.647 -0.656 2.298 1.00 98.19 193 THR A O 1
ATOM 1621 N N . GLN A 1 194 ? -14.855 -0.436 1.920 1.00 98.50 194 GLN A N 1
ATOM 1622 C CA . GLN A 1 194 ? -14.743 -0.418 0.456 1.00 98.50 194 GLN A CA 1
ATOM 1623 C C . GLN A 1 194 ? -13.815 0.708 -0.012 1.00 98.50 194 GLN A C 1
ATOM 1625 O O . GLN A 1 194 ? -12.885 0.450 -0.769 1.00 98.50 194 GLN A O 1
ATOM 1630 N N . LYS A 1 195 ? -14.012 1.936 0.486 1.00 98.38 195 LYS A N 1
ATOM 1631 C CA . LYS A 1 195 ? -13.159 3.081 0.140 1.00 98.38 195 LYS A CA 1
ATOM 1632 C C . LYS A 1 195 ? -11.683 2.817 0.462 1.00 98.38 195 LYS A C 1
ATOM 1634 O O . LYS A 1 195 ? -10.827 3.108 -0.369 1.00 98.38 195 LYS A O 1
ATOM 1639 N N . GLN A 1 196 ? -11.380 2.261 1.635 1.00 98.56 196 GLN A N 1
ATOM 1640 C CA . GLN A 1 196 ? -10.002 1.967 2.040 1.00 98.56 196 GLN A CA 1
ATOM 1641 C C . GLN A 1 196 ? -9.376 0.829 1.226 1.00 98.56 196 GLN A C 1
ATOM 1643 O O . GLN A 1 196 ? -8.207 0.917 0.860 1.00 98.56 196 GLN A O 1
ATOM 1648 N N . ILE A 1 197 ? -10.144 -0.205 0.879 1.00 98.69 197 ILE A N 1
ATOM 1649 C CA . ILE A 1 197 ? -9.679 -1.310 0.028 1.00 98.69 197 ILE A CA 1
ATOM 1650 C C . ILE A 1 197 ? -9.452 -0.849 -1.423 1.00 98.69 197 ILE A C 1
ATOM 1652 O O . ILE A 1 197 ? -8.461 -1.230 -2.052 1.00 98.69 197 ILE A O 1
ATOM 1656 N N . ASP A 1 198 ? -10.314 0.019 -1.950 1.00 98.69 198 ASP A N 1
ATOM 1657 C CA . ASP A 1 198 ? -10.134 0.619 -3.277 1.00 98.69 198 ASP A CA 1
ATOM 1658 C C . ASP A 1 198 ? -8.921 1.557 -3.296 1.00 98.69 198 ASP A C 1
ATOM 1660 O O . ASP A 1 198 ? -8.121 1.529 -4.233 1.00 98.69 198 ASP A O 1
ATOM 1664 N N . LYS A 1 199 ? -8.726 2.340 -2.227 1.00 98.69 199 LYS A N 1
ATOM 1665 C CA . LYS A 1 199 ? -7.540 3.185 -2.055 1.00 98.69 199 LYS A CA 1
ATOM 1666 C C . LYS A 1 199 ? -6.259 2.352 -1.956 1.00 98.69 199 LYS A C 1
ATOM 1668 O O . LYS A 1 199 ? -5.290 2.678 -2.635 1.00 98.69 199 LYS A O 1
ATOM 1673 N N . ALA A 1 200 ? -6.267 1.255 -1.199 1.00 98.75 200 ALA A N 1
ATOM 1674 C CA . ALA A 1 200 ? -5.156 0.307 -1.153 1.00 98.75 200 ALA A CA 1
ATOM 1675 C C . ALA A 1 200 ? -4.841 -0.256 -2.548 1.00 98.75 200 ALA A C 1
ATOM 1677 O O . ALA A 1 200 ? -3.681 -0.314 -2.947 1.00 98.75 200 ALA A O 1
ATOM 1678 N N . THR A 1 201 ? -5.869 -0.604 -3.326 1.00 98.88 201 THR A N 1
ATOM 1679 C CA . THR A 1 201 ? -5.709 -1.098 -4.703 1.00 98.88 201 THR A CA 1
ATOM 1680 C C . THR A 1 201 ? -5.076 -0.050 -5.620 1.00 98.88 201 THR A C 1
ATOM 1682 O O . THR A 1 201 ? -4.131 -0.361 -6.351 1.00 98.88 201 THR A O 1
ATOM 1685 N N . LEU A 1 202 ? -5.545 1.201 -5.552 1.00 98.88 202 LEU A N 1
ATOM 1686 C CA . LEU A 1 202 ? -4.953 2.328 -6.275 1.00 98.88 202 LEU A CA 1
ATOM 1687 C C . LEU A 1 202 ? -3.488 2.542 -5.890 1.00 98.88 202 LEU A C 1
ATOM 1689 O O . LEU A 1 202 ? -2.655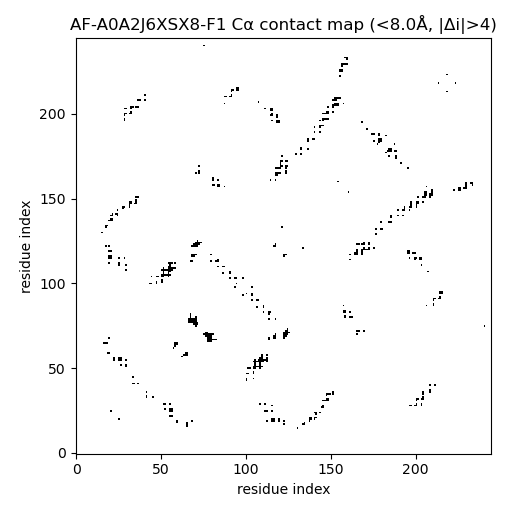 2.742 -6.777 1.00 98.88 202 LEU A O 1
ATOM 1693 N N . ASP A 1 203 ? -3.172 2.501 -4.599 1.00 98.88 203 ASP A N 1
ATOM 1694 C CA . ASP A 1 203 ? -1.815 2.722 -4.109 1.00 98.88 203 ASP A CA 1
ATOM 1695 C C . ASP A 1 203 ? -0.880 1.622 -4.576 1.00 98.88 203 ASP A C 1
ATOM 1697 O O . ASP A 1 203 ? 0.157 1.929 -5.158 1.00 98.88 203 ASP A O 1
ATOM 1701 N N . VAL A 1 204 ? -1.258 0.353 -4.398 1.00 98.94 204 VAL A N 1
ATOM 1702 C CA . VAL A 1 204 ? -0.466 -0.792 -4.866 1.00 98.94 204 VAL A CA 1
ATOM 1703 C C . VAL A 1 204 ? -0.183 -0.661 -6.362 1.00 98.94 204 VAL A C 1
ATOM 1705 O O . VAL A 1 204 ? 0.978 -0.705 -6.775 1.00 98.94 204 VAL A O 1
ATOM 1708 N N . ALA A 1 205 ? -1.213 -0.416 -7.177 1.00 98.88 205 ALA A N 1
ATOM 1709 C CA . ALA A 1 205 ? -1.046 -0.261 -8.618 1.00 98.88 205 ALA A CA 1
ATOM 1710 C C . ALA A 1 205 ? -0.169 0.950 -8.983 1.00 98.88 205 ALA A C 1
ATOM 1712 O O . ALA A 1 205 ? 0.680 0.853 -9.869 1.00 98.88 205 ALA A O 1
ATOM 1713 N N . SER A 1 206 ? -0.331 2.078 -8.286 1.00 98.94 206 SER A N 1
ATOM 1714 C CA . SER A 1 206 ? 0.445 3.305 -8.509 1.00 98.94 206 SER A CA 1
ATOM 1715 C C . SER A 1 206 ? 1.912 3.135 -8.114 1.00 98.94 206 SER A C 1
ATOM 1717 O O . SER A 1 206 ? 2.801 3.573 -8.844 1.00 98.94 206 SER A O 1
ATOM 1719 N N . TYR A 1 207 ? 2.194 2.439 -7.014 1.00 98.88 207 TYR A N 1
ATOM 1720 C CA . TYR A 1 207 ? 3.551 2.093 -6.599 1.00 98.88 207 TYR A CA 1
ATOM 1721 C C . TYR A 1 207 ? 4.237 1.182 -7.607 1.00 98.88 207 TYR A C 1
ATOM 1723 O O . TYR A 1 207 ? 5.347 1.477 -8.046 1.00 98.88 207 TYR A O 1
ATOM 1731 N N . TRP A 1 208 ? 3.566 0.108 -8.018 1.00 98.81 208 TRP A N 1
ATOM 1732 C CA . TRP A 1 208 ? 4.077 -0.812 -9.028 1.00 98.81 208 TRP A CA 1
ATOM 1733 C C . TRP A 1 208 ? 4.327 -0.107 -10.365 1.00 98.81 208 TRP A C 1
ATOM 1735 O O . TRP A 1 208 ? 5.391 -0.267 -10.962 1.00 98.81 208 TRP A O 1
ATOM 1745 N N . TYR A 1 209 ? 3.386 0.726 -10.815 1.00 98.75 209 TYR A N 1
ATOM 1746 C CA . TYR A 1 209 ? 3.552 1.565 -12.000 1.00 98.75 209 TYR A CA 1
ATOM 1747 C C . TYR A 1 209 ? 4.763 2.495 -11.881 1.00 98.75 209 TYR A C 1
ATOM 1749 O O . TYR A 1 209 ? 5.566 2.590 -12.808 1.00 98.75 209 TYR A O 1
ATOM 1757 N N . SER A 1 210 ? 4.933 3.143 -10.731 1.00 98.75 210 SER A N 1
ATOM 1758 C CA . SER A 1 210 ? 6.045 4.064 -10.492 1.00 98.75 210 SER A CA 1
ATOM 1759 C C . SER A 1 210 ? 7.387 3.341 -10.515 1.00 98.75 210 SER A C 1
ATOM 1761 O O . SER A 1 210 ? 8.303 3.804 -11.190 1.00 98.75 210 SER A O 1
ATOM 1763 N N . ILE A 1 211 ? 7.475 2.162 -9.888 1.00 98.69 211 ILE A N 1
ATOM 1764 C CA . ILE A 1 211 ? 8.638 1.267 -9.966 1.00 98.69 211 ILE A CA 1
ATOM 1765 C C . ILE A 1 211 ? 8.957 0.930 -11.423 1.00 98.69 211 ILE A C 1
ATOM 1767 O O . ILE A 1 211 ? 10.092 1.118 -11.859 1.00 98.69 211 ILE A O 1
ATOM 1771 N N . TRP A 1 212 ? 7.964 0.475 -12.194 1.00 98.25 212 TRP A N 1
ATOM 1772 C CA . TRP A 1 212 ? 8.149 0.114 -13.599 1.00 98.25 212 TRP A CA 1
ATOM 1773 C C . TRP A 1 212 ? 8.675 1.293 -14.424 1.00 98.25 212 TRP A C 1
ATOM 1775 O O . TRP A 1 212 ? 9.675 1.161 -15.133 1.00 98.25 212 TRP A O 1
ATOM 1785 N N . MET A 1 213 ? 8.067 2.470 -14.280 1.00 98.00 213 MET A N 1
ATOM 1786 C CA . MET A 1 213 ? 8.502 3.682 -14.975 1.00 98.00 213 MET A CA 1
ATOM 1787 C C . MET A 1 213 ? 9.903 4.130 -14.551 1.00 98.00 213 MET A C 1
ATOM 1789 O O . MET A 1 213 ? 10.671 4.614 -15.378 1.00 98.00 213 MET A O 1
ATOM 1793 N N . ARG A 1 214 ? 10.248 3.986 -13.268 1.00 97.62 214 ARG A N 1
ATOM 1794 C CA . ARG A 1 214 ? 11.534 4.399 -12.691 1.00 97.62 214 ARG A CA 1
ATOM 1795 C C . ARG A 1 214 ? 12.678 3.455 -13.063 1.00 97.62 214 ARG A C 1
ATOM 1797 O O . ARG A 1 214 ? 13.811 3.908 -13.239 1.00 97.62 214 ARG A O 1
ATOM 1804 N N . ALA A 1 215 ? 12.397 2.161 -13.172 1.00 97.62 215 ALA A N 1
ATOM 1805 C CA . ALA A 1 215 ? 13.395 1.141 -13.463 1.00 97.62 215 ALA A CA 1
ATOM 1806 C C . ALA A 1 215 ? 13.776 1.080 -14.951 1.00 97.62 215 ALA A C 1
ATOM 1808 O O . ALA A 1 215 ? 14.914 0.753 -15.269 1.00 97.62 215 ALA A O 1
ATOM 1809 N N . ASN A 1 216 ? 12.864 1.446 -15.861 1.00 96.19 216 ASN A N 1
ATOM 1810 C CA . ASN A 1 216 ? 13.082 1.364 -17.314 1.00 96.19 216 ASN A CA 1
ATOM 1811 C C . ASN A 1 216 ? 13.670 2.639 -17.945 1.00 96.19 216 ASN A C 1
ATOM 1813 O O . ASN A 1 216 ? 13.634 2.803 -19.163 1.00 96.19 216 ASN A O 1
ATOM 1817 N N . ARG A 1 217 ? 14.211 3.560 -17.142 1.00 95.44 217 ARG A N 1
ATOM 1818 C CA . ARG A 1 217 ? 14.886 4.764 -17.643 1.00 95.44 217 ARG A CA 1
ATOM 1819 C C . ARG A 1 217 ? 15.994 5.225 -16.709 1.00 95.44 217 ARG A C 1
ATOM 1821 O O . ARG A 1 217 ? 15.991 4.922 -15.516 1.00 95.44 217 ARG A O 1
ATOM 1828 N N . ILE A 1 218 ? 16.898 6.034 -17.253 1.00 94.44 218 ILE A N 1
ATOM 1829 C CA . ILE A 1 218 ? 17.917 6.732 -16.468 1.00 94.44 218 ILE A CA 1
ATOM 1830 C C . ILE A 1 218 ? 17.220 7.738 -15.530 1.00 94.44 218 ILE A C 1
ATOM 1832 O O . ILE A 1 218 ? 16.293 8.441 -15.960 1.00 94.44 218 ILE A O 1
ATOM 1836 N N . PRO A 1 219 ? 17.624 7.817 -14.247 1.00 94.69 219 PRO A N 1
ATOM 1837 C CA . PRO A 1 219 ? 17.148 8.854 -13.347 1.00 94.69 219 PRO A CA 1
ATOM 1838 C C . PRO A 1 219 ? 17.366 10.265 -13.888 1.00 94.69 219 PRO A C 1
ATOM 1840 O O . PRO A 1 219 ? 18.470 10.621 -14.281 1.00 94.69 219 PRO A O 1
ATOM 1843 N N . THR A 1 220 ? 16.319 11.088 -13.862 1.00 96.62 220 THR A N 1
ATOM 1844 C CA . THR A 1 220 ? 16.451 12.524 -14.132 1.00 96.62 220 THR A CA 1
ATOM 1845 C C . THR A 1 220 ? 16.914 13.256 -12.875 1.00 96.62 220 THR A C 1
ATOM 1847 O O . THR A 1 220 ? 16.748 12.753 -11.760 1.00 96.62 220 THR A O 1
ATOM 1850 N N . ILE A 1 221 ? 17.406 14.487 -13.043 1.00 96.94 221 ILE A N 1
ATOM 1851 C CA . ILE A 1 221 ? 17.726 15.399 -11.932 1.00 96.94 221 ILE A CA 1
ATOM 1852 C C . ILE A 1 221 ? 16.523 15.566 -10.995 1.00 96.94 221 ILE A C 1
ATOM 1854 O O . ILE A 1 221 ? 16.677 15.488 -9.780 1.00 96.94 221 ILE A O 1
ATOM 1858 N N . ASN A 1 222 ? 15.315 15.715 -11.550 1.00 96.38 222 ASN A N 1
ATOM 1859 C CA . ASN A 1 222 ? 14.093 15.845 -10.757 1.00 96.38 222 ASN A CA 1
ATOM 1860 C C . ASN A 1 222 ? 13.836 14.618 -9.894 1.00 96.38 222 ASN A C 1
ATOM 1862 O O . ASN A 1 222 ? 13.359 14.743 -8.769 1.00 96.38 222 ASN A O 1
ATOM 1866 N N . ASP A 1 223 ? 14.127 13.424 -10.399 1.00 96.31 223 ASP A N 1
ATOM 1867 C CA . ASP A 1 223 ? 13.931 12.246 -9.579 1.00 96.31 223 ASP A CA 1
ATOM 1868 C C . ASP A 1 223 ? 14.974 12.146 -8.462 1.00 96.31 223 ASP A C 1
ATOM 1870 O O . ASP A 1 223 ? 14.604 11.840 -7.337 1.00 96.31 223 ASP A O 1
ATOM 1874 N N . LEU A 1 224 ? 16.248 12.448 -8.744 1.00 97.12 224 LEU A N 1
ATOM 1875 C CA . LEU A 1 224 ? 17.297 12.478 -7.715 1.00 97.12 224 LEU A CA 1
ATOM 1876 C C . LEU A 1 224 ? 16.969 13.504 -6.622 1.00 97.12 224 LEU A C 1
ATOM 1878 O O . LEU A 1 224 ? 17.108 13.220 -5.434 1.00 97.12 224 LEU A O 1
ATOM 1882 N N . PHE A 1 225 ? 16.472 14.676 -7.022 1.00 98.00 225 PHE A N 1
ATOM 1883 C CA . PHE A 1 225 ? 16.001 15.699 -6.098 1.00 98.00 225 PHE A CA 1
ATOM 1884 C C . PHE A 1 225 ? 14.821 15.204 -5.250 1.00 98.00 225 PHE A C 1
ATOM 1886 O O . PHE A 1 225 ? 14.833 15.364 -4.033 1.00 98.00 225 PHE A O 1
ATOM 1893 N N . ASN A 1 226 ? 13.821 14.557 -5.859 1.00 97.62 226 ASN A N 1
ATOM 1894 C CA . ASN A 1 226 ? 12.686 13.991 -5.123 1.00 97.62 226 ASN A CA 1
ATOM 1895 C C . ASN A 1 226 ? 13.115 12.874 -4.159 1.00 97.62 226 ASN A C 1
ATOM 1897 O O . ASN A 1 226 ? 12.648 12.857 -3.021 1.00 97.62 226 ASN A O 1
ATOM 1901 N N . ASP A 1 227 ? 14.024 11.990 -4.576 1.00 96.62 227 ASP A N 1
ATOM 1902 C CA . ASP A 1 227 ? 14.559 10.905 -3.747 1.00 96.62 227 ASP A CA 1
ATOM 1903 C C . ASP A 1 227 ? 15.295 11.465 -2.516 1.00 96.62 227 ASP A C 1
ATOM 1905 O O . ASP A 1 227 ? 15.126 10.949 -1.404 1.00 96.62 227 ASP A O 1
ATOM 1909 N N . PHE A 1 228 ? 16.059 12.550 -2.705 1.00 97.44 228 PHE A N 1
ATOM 1910 C CA . PHE A 1 228 ? 16.744 13.286 -1.642 1.00 97.44 228 PHE A CA 1
ATOM 1911 C C . PHE A 1 228 ? 15.766 13.994 -0.697 1.00 97.44 228 PHE A C 1
ATOM 1913 O O . PHE A 1 228 ? 15.897 13.874 0.519 1.00 97.44 228 PHE A O 1
ATOM 1920 N N . VAL A 1 229 ? 14.751 14.683 -1.226 1.00 97.56 229 VAL A N 1
ATOM 1921 C CA . VAL A 1 229 ? 13.722 15.353 -0.413 1.00 97.56 229 VAL A CA 1
ATOM 1922 C C . VAL A 1 229 ? 12.916 14.343 0.408 1.00 97.56 229 VAL A C 1
ATOM 1924 O O . VAL A 1 229 ? 12.674 14.572 1.593 1.00 97.56 229 VAL A O 1
ATOM 1927 N N . ASP A 1 230 ? 12.517 13.216 -0.186 1.00 96.44 230 ASP A N 1
ATOM 1928 C CA . ASP A 1 230 ? 11.792 12.151 0.515 1.00 96.44 230 ASP A CA 1
ATOM 1929 C C . ASP A 1 230 ? 12.671 11.494 1.593 1.00 96.44 230 ASP A C 1
ATOM 1931 O O . ASP A 1 230 ? 12.198 11.216 2.697 1.00 96.44 230 ASP A O 1
ATOM 1935 N N . TRP A 1 231 ? 13.971 11.316 1.314 1.00 95.50 231 TRP A N 1
ATOM 1936 C CA . TRP A 1 231 ? 14.949 10.846 2.299 1.00 95.50 231 TRP A CA 1
ATOM 1937 C C . TRP A 1 231 ? 15.098 11.816 3.473 1.00 95.50 231 TRP A C 1
ATOM 1939 O O . TRP A 1 231 ? 14.951 11.394 4.619 1.00 95.50 231 TRP A O 1
ATOM 1949 N N . LEU A 1 232 ? 15.346 13.103 3.196 1.00 95.88 232 LEU A N 1
ATOM 1950 C CA . LEU A 1 232 ? 15.484 14.144 4.217 1.00 95.88 232 LEU A CA 1
ATOM 1951 C C . LEU A 1 232 ? 14.237 14.209 5.089 1.00 95.88 232 LEU A C 1
ATOM 1953 O O . LEU A 1 232 ? 14.335 14.234 6.314 1.00 95.88 232 LEU A O 1
ATOM 1957 N N . TRP A 1 233 ? 13.058 14.195 4.466 1.00 94.75 233 TRP A N 1
ATOM 1958 C CA . TRP A 1 233 ? 11.801 14.199 5.197 1.00 94.75 233 TRP A CA 1
ATOM 1959 C C . TRP A 1 233 ? 11.693 12.984 6.124 1.00 94.75 233 TRP A C 1
ATOM 1961 O O . TRP A 1 233 ? 11.377 13.151 7.303 1.00 94.75 233 TRP A O 1
ATOM 1971 N N . ASN A 1 234 ? 12.007 11.776 5.638 1.00 92.25 234 ASN A N 1
ATOM 1972 C CA . ASN A 1 234 ? 11.975 10.573 6.471 1.00 92.25 234 ASN A CA 1
ATOM 1973 C C . ASN A 1 234 ? 13.020 10.612 7.600 1.00 92.25 234 ASN A C 1
ATOM 1975 O O . ASN A 1 234 ? 12.756 10.131 8.699 1.00 92.25 234 ASN A O 1
ATOM 1979 N N . TYR A 1 235 ? 14.192 11.196 7.347 1.00 92.12 235 TYR A N 1
ATOM 1980 C CA . TYR A 1 235 ? 15.256 11.365 8.334 1.00 92.12 235 TYR A CA 1
ATOM 1981 C C . TYR A 1 235 ? 14.840 12.323 9.459 1.00 92.12 235 TYR A C 1
ATOM 1983 O O . TYR A 1 235 ? 14.834 11.936 10.628 1.00 92.12 235 TYR A O 1
ATOM 1991 N N . PHE A 1 236 ? 14.393 13.538 9.124 1.00 91.38 236 PHE A N 1
ATOM 1992 C CA . PHE A 1 236 ? 13.965 14.528 10.119 1.00 91.38 236 PHE A CA 1
ATOM 1993 C C . PHE A 1 236 ? 12.723 14.090 10.894 1.00 91.38 236 PHE A C 1
ATOM 1995 O O . PHE A 1 236 ? 12.668 14.269 12.108 1.00 91.38 236 PHE A O 1
ATOM 2002 N N . ARG A 1 237 ? 11.764 13.434 10.228 1.00 87.31 237 ARG A N 1
ATOM 2003 C CA . ARG A 1 237 ? 10.622 12.770 10.875 1.00 87.31 237 ARG A CA 1
ATOM 2004 C C . ARG A 1 237 ? 11.065 11.847 12.008 1.00 87.31 237 ARG A C 1
ATOM 2006 O O . ARG A 1 237 ? 10.341 11.734 12.988 1.00 87.31 237 ARG A O 1
ATOM 2013 N N . LYS A 1 238 ? 12.191 11.146 11.863 1.00 84.38 238 LYS A N 1
ATOM 2014 C CA . LYS A 1 238 ? 12.706 10.245 12.900 1.00 84.38 238 LYS A CA 1
ATOM 2015 C C . LYS A 1 238 ? 13.421 11.013 14.003 1.00 84.38 238 LYS A C 1
ATOM 2017 O O . LYS A 1 238 ? 13.140 10.752 15.165 1.00 84.38 238 LYS A O 1
ATOM 2022 N N . ILE A 1 239 ? 14.290 11.964 13.655 1.00 82.12 239 ILE A N 1
ATOM 2023 C CA . ILE A 1 239 ? 15.069 12.743 14.636 1.00 82.12 239 ILE A CA 1
ATOM 2024 C C . ILE A 1 239 ? 14.173 13.545 15.567 1.00 82.12 239 ILE A C 1
ATOM 2026 O O . ILE A 1 239 ? 14.268 13.376 16.778 1.00 82.12 239 ILE A O 1
ATOM 2030 N N . LEU A 1 240 ? 13.238 14.318 15.009 1.00 69.94 240 LEU A N 1
ATOM 2031 C CA . LEU A 1 240 ? 12.296 15.139 15.779 1.00 69.94 240 LEU A CA 1
ATOM 2032 C C . LEU A 1 240 ? 11.393 14.311 16.710 1.00 69.94 240 LEU A C 1
ATOM 2034 O O . LEU A 1 240 ? 10.586 14.864 17.443 1.00 69.94 240 LEU A O 1
ATOM 2038 N N . ARG A 1 241 ? 11.482 12.978 16.660 1.00 62.09 241 ARG A N 1
ATOM 2039 C CA . ARG A 1 241 ? 10.723 12.044 17.496 1.00 62.09 241 ARG A CA 1
ATOM 2040 C C . ARG A 1 241 ? 11.589 11.210 18.427 1.00 62.09 241 ARG A C 1
ATOM 2042 O O . ARG A 1 241 ? 11.048 10.607 19.347 1.00 62.09 241 ARG A O 1
ATOM 2049 N N . VAL A 1 242 ? 12.903 11.161 18.203 1.00 54.94 242 VAL A N 1
ATOM 2050 C CA . VAL A 1 242 ? 13.852 10.669 19.211 1.00 54.94 242 VAL A CA 1
ATOM 2051 C C . VAL A 1 242 ? 13.928 11.670 20.369 1.00 54.94 242 VAL A C 1
ATOM 2053 O O . VAL A 1 242 ? 14.082 11.248 21.505 1.00 54.94 242 VAL A O 1
ATOM 2056 N N . GLU A 1 243 ? 13.721 12.963 20.102 1.00 39.88 243 GLU A N 1
ATOM 2057 C CA . GLU A 1 243 ? 13.751 14.037 21.110 1.00 39.88 243 GLU A CA 1
ATOM 2058 C C . GLU A 1 243 ? 12.459 14.185 21.941 1.00 39.88 243 GLU A C 1
ATOM 2060 O O . GLU A 1 243 ? 12.444 14.935 22.910 1.00 39.88 243 GLU A O 1
ATOM 2065 N N . VAL A 1 244 ? 11.374 13.482 21.590 1.00 44.31 244 VAL A N 1
ATOM 2066 C CA . VAL A 1 244 ? 10.049 13.591 22.253 1.00 44.31 244 VAL A CA 1
ATOM 2067 C C . VAL A 1 244 ? 9.728 12.343 23.099 1.00 44.31 244 VAL A C 1
ATOM 2069 O O . VAL A 1 244 ? 8.581 12.111 23.472 1.00 44.31 244 VAL A O 1
ATOM 2072 N N . LYS A 1 245 ? 10.730 11.509 23.398 1.00 36.50 245 LYS A N 1
ATOM 2073 C CA . LYS A 1 245 ? 10.592 10.336 24.274 1.00 36.50 245 LYS A CA 1
ATOM 2074 C C . LYS A 1 245 ? 11.282 10.530 25.610 1.00 36.50 245 LYS A C 1
ATOM 2076 O O . LYS A 1 245 ? 12.442 10.988 25.597 1.00 36.50 245 LYS A O 1
#

Secondary structure (DSSP, 8-state):
--------------------S-HHHHHHHHHHHHHHS-HHHHHHHGGGHHHHHHHTTHIIIII--GGGT---TTT---SHHHHHHHHHHHHHHHHHTT--HHHHHHHHHHHHHHHHHHTSGGGG---TTGGGTHHHHHHHGGG--PPPPSS----SSHHHHHHHHHHHHHTTHHHHHHHHHHS-THHHHHHHHHHHHHHHHHHHHHHHHHHHHHHTSPPPHHHHHHHHHHHHHHHHHHHHHHTT-

Sequence (245 aa):
MRRYILLFLFLLLFLSPILGWSGKTHQRIVEKALDSLPRDFKNRIIPYKNEILEGSIAPDRVYRDFQNHIYEVETGKGKGLDKVREKYFYIIELIREKRPWRLVAFELGVFSHYIADLNQPLHTSSSSQEKGFHSKYEKDAEQIVPNRADRLIYISQPTRYIYRSVLDAHNYYKDIETAYLKGNGFVKVSKLTQKQIDKATLDVASYWYSIWMRANRIPTINDLFNDFVDWLWNYFRKILRVEVK

Nearest PDB structures (foldseek):
  1kho-assembly2_B  TM=7.552E-01  e=6.746E-06  Clostridium perfringens
  2wy6-assembly3_C  TM=7.251E-01  e=3.048E-05  Clostridium perfringens
  7ruu-assembly1_A  TM=2.436E-01  e=2.718E+00  Homo sapiens
  2r6x-assembly2_B  TM=1.835E-01  e=2.718E+00  Limosilactobacillus reuteri